Protein AF-A0A1M2VW25-F1 (afdb_monomer)

Organism: Trametes pubescens (NCBI:txid154538)

Structure (mmCIF, N/CA/C/O backbone):
data_AF-A0A1M2VW25-F1
#
_entry.id   AF-A0A1M2VW25-F1
#
loop_
_atom_site.group_PDB
_atom_site.id
_atom_site.type_symbol
_atom_site.label_atom_id
_atom_site.label_alt_id
_atom_site.label_comp_id
_atom_site.label_asym_id
_atom_site.label_entity_id
_atom_site.label_seq_id
_atom_site.pdbx_PDB_ins_code
_atom_site.Cartn_x
_atom_site.Cartn_y
_atom_site.Cartn_z
_atom_site.occupancy
_atom_site.B_iso_or_equiv
_atom_site.auth_seq_id
_atom_site.auth_comp_id
_atom_site.auth_asym_id
_atom_site.auth_atom_id
_atom_site.pdbx_PDB_model_num
ATOM 1 N N . MET A 1 1 ? 20.812 -2.517 -7.450 1.00 73.69 1 MET A N 1
ATOM 2 C CA . MET A 1 1 ? 20.684 -1.332 -8.320 1.00 73.69 1 MET A CA 1
ATOM 3 C C . MET A 1 1 ? 21.479 -1.464 -9.617 1.00 73.69 1 MET A C 1
ATOM 5 O O . MET A 1 1 ? 20.852 -1.465 -10.664 1.00 73.69 1 MET A O 1
ATOM 9 N N . SER A 1 2 ? 22.810 -1.656 -9.626 1.00 77.25 2 SER A N 1
ATOM 10 C CA . SER A 1 2 ? 23.560 -1.776 -10.904 1.00 77.25 2 SER A CA 1
ATOM 11 C C . SER A 1 2 ? 23.123 -2.961 -11.784 1.00 77.25 2 SER A C 1
ATOM 13 O O . SER A 1 2 ? 23.020 -2.836 -13.003 1.00 77.25 2 SER A O 1
ATOM 15 N N . THR A 1 3 ? 22.808 -4.108 -11.175 1.00 92.00 3 THR A N 1
ATOM 16 C CA . THR A 1 3 ? 22.233 -5.267 -11.880 1.00 92.00 3 THR A CA 1
ATOM 17 C C . THR A 1 3 ? 20.840 -4.972 -12.440 1.00 92.00 3 THR A C 1
ATOM 19 O O . THR A 1 3 ? 20.508 -5.438 -13.529 1.00 92.00 3 THR A O 1
ATOM 22 N N . ASP A 1 4 ? 20.037 -4.201 -11.709 1.00 93.94 4 ASP A N 1
ATOM 23 C CA . ASP A 1 4 ? 18.661 -3.857 -12.058 1.00 93.94 4 ASP A CA 1
ATOM 24 C C . ASP A 1 4 ? 18.611 -3.017 -13.331 1.00 93.94 4 ASP A C 1
ATOM 26 O O . ASP A 1 4 ? 17.896 -3.388 -14.251 1.00 93.94 4 ASP A O 1
ATOM 30 N N . ALA A 1 5 ? 19.463 -1.994 -13.458 1.00 93.06 5 ALA A N 1
ATOM 31 C CA . ALA A 1 5 ? 19.560 -1.193 -14.682 1.00 93.06 5 ALA A CA 1
ATOM 32 C C . ALA A 1 5 ? 19.892 -2.046 -15.925 1.00 93.06 5 ALA A C 1
ATOM 34 O O . ALA A 1 5 ? 19.358 -1.833 -17.013 1.00 93.06 5 ALA A O 1
ATOM 35 N N . ARG A 1 6 ? 20.741 -3.073 -15.778 1.00 94.00 6 ARG A N 1
ATOM 36 C CA . ARG A 1 6 ? 21.031 -4.012 -16.875 1.00 94.00 6 ARG A CA 1
ATOM 37 C C . ARG A 1 6 ? 19.824 -4.890 -17.211 1.00 94.00 6 ARG A C 1
ATOM 39 O O . ARG A 1 6 ? 19.572 -5.156 -18.383 1.00 94.00 6 ARG A O 1
ATOM 46 N N . HIS A 1 7 ? 19.101 -5.372 -16.201 1.00 95.94 7 HIS A N 1
ATOM 47 C CA . HIS A 1 7 ? 17.881 -6.154 -16.415 1.00 95.94 7 HIS A CA 1
ATOM 48 C C . HIS A 1 7 ? 16.786 -5.302 -17.073 1.00 95.94 7 HIS A C 1
ATOM 50 O O . HIS A 1 7 ? 16.179 -5.764 -18.032 1.00 95.94 7 HIS A O 1
ATOM 56 N N . TRP A 1 8 ? 16.602 -4.062 -16.622 1.00 95.00 8 TRP A N 1
ATOM 57 C CA . TRP A 1 8 ? 15.642 -3.097 -17.159 1.00 95.00 8 TRP A CA 1
ATOM 58 C C . TRP A 1 8 ? 15.792 -2.891 -18.669 1.00 95.00 8 TRP A C 1
ATOM 60 O O . TRP A 1 8 ? 14.829 -3.033 -19.422 1.00 95.00 8 TRP A O 1
ATOM 70 N N . ASN A 1 9 ? 17.026 -2.643 -19.114 1.00 92.31 9 ASN A N 1
ATOM 71 C CA . ASN A 1 9 ? 17.323 -2.356 -20.516 1.00 92.31 9 ASN A CA 1
ATOM 72 C C . ASN A 1 9 ? 17.394 -3.610 -21.400 1.00 92.31 9 ASN A C 1
ATOM 74 O O . ASN A 1 9 ? 17.094 -3.543 -22.585 1.00 92.31 9 ASN A O 1
ATOM 78 N N . GLY A 1 10 ? 17.843 -4.745 -20.851 1.00 93.06 10 GLY A N 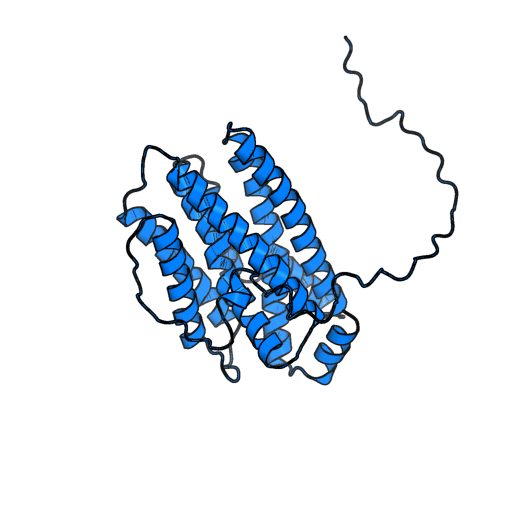1
ATOM 79 C CA . GLY A 1 10 ? 18.192 -5.922 -21.655 1.00 93.06 10 GLY A CA 1
ATOM 80 C C . GLY A 1 10 ? 17.292 -7.144 -21.485 1.00 93.06 10 GLY A C 1
ATOM 81 O O . GLY A 1 10 ? 17.466 -8.114 -22.218 1.00 93.06 10 GLY A O 1
ATOM 82 N N . ARG A 1 11 ? 16.393 -7.162 -20.492 1.00 94.94 11 ARG A N 1
ATOM 83 C CA . ARG A 1 11 ? 15.577 -8.348 -20.164 1.00 94.94 11 ARG A CA 1
ATOM 84 C C . ARG A 1 11 ? 14.081 -8.082 -20.045 1.00 94.94 11 ARG A C 1
ATOM 86 O O . ARG A 1 11 ? 13.336 -9.056 -20.082 1.00 94.94 11 ARG A O 1
ATOM 93 N N . LEU A 1 12 ? 13.666 -6.828 -19.876 1.00 93.12 12 LEU A N 1
ATOM 94 C CA . LEU A 1 12 ? 12.255 -6.449 -19.893 1.00 93.12 12 LEU A CA 1
ATOM 95 C C . LEU A 1 12 ? 11.842 -6.043 -21.314 1.00 93.12 12 LEU A C 1
ATOM 97 O O . LEU A 1 12 ? 12.662 -5.517 -22.073 1.00 93.12 12 LEU A O 1
ATOM 101 N N . ASN A 1 13 ? 10.585 -6.278 -21.676 1.00 91.00 13 ASN A N 1
ATOM 102 C CA . ASN A 1 13 ? 9.973 -5.677 -22.866 1.00 91.00 13 ASN A CA 1
ATOM 103 C C . ASN A 1 13 ? 9.365 -4.291 -22.542 1.00 91.00 13 ASN A C 1
ATOM 105 O O . ASN A 1 13 ? 9.417 -3.844 -21.395 1.00 91.00 13 ASN A O 1
ATOM 109 N N . ASP A 1 14 ? 8.846 -3.589 -23.555 1.00 88.88 14 ASP A N 1
ATOM 110 C CA . ASP A 1 14 ? 8.279 -2.242 -23.381 1.00 88.88 14 ASP A CA 1
ATOM 111 C C . ASP A 1 14 ? 7.044 -2.235 -22.470 1.00 88.88 14 ASP A C 1
ATOM 113 O O . ASP A 1 14 ? 6.957 -1.387 -21.583 1.00 88.88 14 ASP A O 1
ATOM 117 N N . ASP A 1 15 ? 6.149 -3.216 -22.614 1.00 87.56 15 ASP A N 1
ATOM 118 C CA . ASP A 1 15 ? 4.943 -3.339 -21.785 1.00 87.56 15 ASP A CA 1
ATOM 119 C C . ASP A 1 15 ? 5.300 -3.567 -20.306 1.00 87.56 15 ASP A C 1
ATOM 121 O O . ASP A 1 15 ? 4.740 -2.938 -19.411 1.00 87.56 15 ASP A O 1
ATOM 125 N N . GLU A 1 16 ? 6.287 -4.426 -20.034 1.00 91.19 16 GLU A N 1
ATOM 126 C CA . GLU A 1 16 ? 6.799 -4.693 -18.690 1.00 91.19 16 GLU A CA 1
ATOM 127 C C . GLU A 1 16 ? 7.460 -3.454 -18.085 1.00 91.19 16 GLU A C 1
ATOM 129 O O . GLU A 1 16 ? 7.266 -3.177 -16.903 1.00 91.19 16 GLU A O 1
ATOM 134 N N . ARG A 1 17 ? 8.231 -2.692 -18.873 1.00 91.38 17 ARG A N 1
ATOM 135 C CA . ARG A 1 17 ? 8.809 -1.427 -18.401 1.00 91.38 17 ARG A CA 1
ATOM 136 C C . ARG A 1 17 ? 7.721 -0.416 -18.071 1.00 91.38 17 ARG A C 1
ATOM 138 O O . ARG A 1 17 ? 7.743 0.126 -16.974 1.00 91.38 17 ARG A O 1
ATOM 145 N N . ALA A 1 18 ? 6.757 -0.205 -18.965 1.00 87.12 18 ALA A N 1
ATOM 146 C CA . ALA A 1 18 ? 5.664 0.740 -18.751 1.00 87.12 18 ALA A CA 1
ATOM 147 C C . ALA A 1 18 ? 4.841 0.390 -17.498 1.00 87.12 18 ALA A C 1
ATOM 149 O O . ALA A 1 18 ? 4.556 1.255 -16.662 1.00 87.12 18 ALA A O 1
ATOM 150 N N . PHE A 1 19 ? 4.525 -0.894 -17.324 1.00 88.62 19 PHE A N 1
ATOM 151 C CA . PHE A 1 19 ? 3.824 -1.402 -16.149 1.00 88.62 19 PHE A CA 1
ATOM 152 C C . PHE A 1 19 ? 4.604 -1.151 -14.848 1.00 88.62 19 PHE A C 1
ATOM 154 O O . PHE A 1 19 ? 4.063 -0.584 -13.897 1.00 88.62 19 PHE A O 1
ATOM 161 N N . ILE A 1 20 ? 5.894 -1.504 -14.804 1.00 91.50 20 ILE A N 1
ATOM 162 C CA . ILE A 1 20 ? 6.713 -1.310 -13.597 1.00 91.50 20 ILE A CA 1
ATOM 163 C C . ILE A 1 20 ? 6.983 0.177 -13.328 1.00 91.50 20 ILE A C 1
ATOM 165 O O . ILE A 1 20 ? 6.962 0.586 -12.169 1.00 91.50 20 ILE A O 1
ATOM 169 N N . SER A 1 21 ? 7.157 1.005 -14.363 1.00 89.25 21 SER A N 1
ATOM 170 C CA . SER A 1 21 ? 7.242 2.465 -14.222 1.00 89.25 21 SER A CA 1
ATOM 171 C C . SER A 1 21 ? 5.986 3.033 -13.559 1.00 89.25 21 SER A C 1
ATOM 173 O O . SER A 1 21 ? 6.094 3.840 -12.638 1.00 89.25 21 SER A O 1
ATOM 175 N N . THR A 1 22 ? 4.799 2.565 -13.961 1.00 86.38 22 THR A N 1
ATOM 176 C CA . THR A 1 22 ? 3.516 2.991 -13.375 1.00 86.38 22 THR A CA 1
ATOM 177 C C . THR A 1 22 ? 3.403 2.597 -11.902 1.00 86.38 22 THR A C 1
ATOM 179 O O . THR A 1 22 ? 2.974 3.403 -11.077 1.00 86.38 22 THR A O 1
ATOM 182 N N . ILE A 1 23 ? 3.841 1.385 -11.548 1.00 89.69 23 ILE A N 1
ATOM 183 C CA . ILE A 1 23 ? 3.877 0.924 -10.153 1.00 89.69 23 ILE A CA 1
ATOM 184 C C . ILE A 1 23 ? 4.820 1.786 -9.304 1.00 89.69 23 ILE A C 1
ATOM 186 O O . ILE A 1 23 ? 4.441 2.238 -8.225 1.00 89.69 23 ILE A O 1
ATOM 190 N N . LEU A 1 24 ? 6.038 2.046 -9.785 1.00 88.38 24 LEU A N 1
ATOM 191 C CA . LEU A 1 24 ? 7.020 2.848 -9.051 1.00 88.38 24 LEU A CA 1
ATOM 192 C C . LEU A 1 24 ? 6.574 4.305 -8.886 1.00 88.38 24 LEU A C 1
ATOM 194 O O . LEU A 1 24 ? 6.796 4.899 -7.834 1.00 88.38 24 LEU A O 1
ATOM 198 N N . ALA A 1 25 ? 5.919 4.863 -9.904 1.00 82.50 25 ALA A N 1
ATOM 199 C CA . ALA A 1 25 ? 5.321 6.191 -9.844 1.00 82.50 25 ALA A CA 1
ATOM 200 C C . ALA A 1 25 ? 4.220 6.275 -8.782 1.00 82.50 25 ALA A C 1
ATOM 202 O O . ALA A 1 25 ? 4.155 7.242 -8.025 1.00 82.50 25 ALA A O 1
ATOM 203 N N . PHE A 1 26 ? 3.377 5.243 -8.697 1.00 83.38 26 PHE A N 1
ATOM 204 C CA . PHE A 1 26 ? 2.337 5.165 -7.681 1.00 83.38 26 PHE A CA 1
ATOM 205 C C . PHE A 1 26 ? 2.912 5.136 -6.263 1.00 83.38 26 PHE A C 1
ATOM 207 O O . PHE A 1 26 ? 2.445 5.902 -5.422 1.00 83.38 26 PHE A O 1
ATOM 214 N N . PHE A 1 27 ? 3.943 4.327 -6.009 1.00 84.50 27 PHE A N 1
ATOM 215 C CA . PHE A 1 27 ? 4.614 4.299 -4.708 1.00 84.50 27 PHE A CA 1
ATOM 216 C C . PHE A 1 27 ? 5.216 5.657 -4.339 1.00 84.50 27 PHE A C 1
ATOM 218 O O . PHE A 1 27 ? 4.863 6.234 -3.314 1.00 84.50 27 PHE A O 1
ATOM 225 N N . ALA A 1 28 ? 6.029 6.230 -5.232 1.00 77.44 28 ALA A N 1
ATOM 226 C CA . ALA A 1 28 ? 6.695 7.506 -4.980 1.00 77.44 28 ALA A CA 1
ATOM 227 C C . ALA A 1 28 ? 5.718 8.657 -4.690 1.00 77.44 28 ALA A C 1
ATOM 229 O O . ALA A 1 28 ? 6.050 9.581 -3.951 1.00 77.44 28 ALA A O 1
ATOM 230 N N . ALA A 1 29 ? 4.518 8.614 -5.272 1.00 74.00 29 ALA A N 1
ATOM 231 C CA . ALA A 1 29 ? 3.513 9.645 -5.071 1.00 74.00 29 ALA A CA 1
ATOM 232 C C . ALA A 1 29 ? 2.619 9.408 -3.836 1.00 74.00 29 ALA A C 1
ATOM 234 O O . ALA A 1 29 ? 1.985 10.352 -3.363 1.00 74.00 29 ALA A O 1
ATOM 235 N N . SER A 1 30 ? 2.554 8.178 -3.315 1.00 71.44 30 SER A N 1
ATOM 236 C CA . SER A 1 30 ? 1.639 7.811 -2.225 1.00 71.44 30 SER A CA 1
ATOM 237 C C . SER A 1 30 ? 2.268 7.928 -0.837 1.00 71.44 30 SER A C 1
ATOM 239 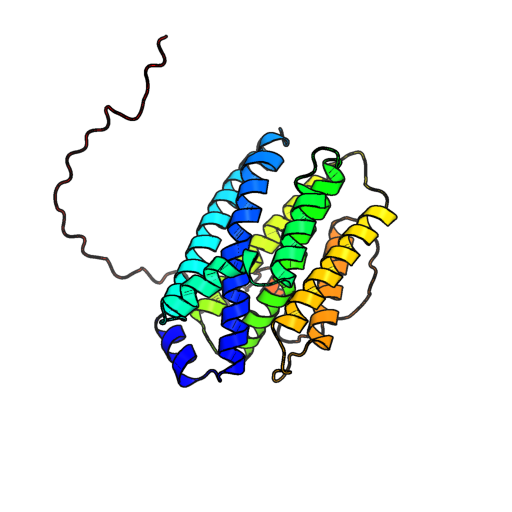O O . SER A 1 30 ? 1.571 8.341 0.089 1.00 71.44 30 SER A O 1
ATOM 241 N N . ASP A 1 31 ? 3.571 7.666 -0.692 1.00 67.88 31 ASP A N 1
ATOM 242 C CA . ASP A 1 31 ? 4.256 7.711 0.614 1.00 67.88 31 ASP A CA 1
ATOM 243 C C . ASP A 1 31 ? 4.159 9.097 1.274 1.00 67.88 31 ASP A C 1
ATOM 245 O O . ASP A 1 31 ? 4.007 9.213 2.489 1.00 67.88 31 ASP A O 1
ATOM 249 N N . GLY A 1 32 ? 4.154 10.174 0.477 1.00 65.81 32 GLY A N 1
ATOM 250 C CA . GLY A 1 32 ? 3.951 11.537 0.983 1.00 65.81 32 GLY A CA 1
ATOM 251 C C . GLY A 1 32 ? 2.576 11.750 1.634 1.00 65.81 32 GLY A C 1
ATOM 252 O O . GLY A 1 32 ? 2.481 12.425 2.658 1.00 65.81 32 GLY A O 1
ATOM 253 N N . ILE A 1 33 ? 1.525 11.132 1.083 1.00 66.81 33 ILE A N 1
ATOM 254 C CA . ILE A 1 33 ? 0.148 11.220 1.603 1.00 66.81 33 ILE A CA 1
ATOM 255 C C . ILE A 1 33 ? 0.019 10.427 2.912 1.00 66.81 33 ILE A C 1
ATOM 257 O O . ILE A 1 33 ? -0.656 10.864 3.850 1.00 66.81 33 ILE A O 1
ATOM 261 N N . VAL A 1 34 ? 0.671 9.264 2.989 1.00 66.38 34 VAL A N 1
ATOM 262 C CA . VAL A 1 34 ? 0.685 8.410 4.187 1.00 66.38 34 VAL A CA 1
ATOM 263 C C . VAL A 1 34 ? 1.410 9.117 5.336 1.00 66.38 34 VAL A C 1
ATOM 265 O O . VAL A 1 34 ? 0.864 9.228 6.438 1.00 66.38 34 VAL A O 1
ATOM 268 N N . ASN A 1 35 ? 2.589 9.688 5.067 1.00 69.50 35 ASN A N 1
ATOM 269 C CA . ASN A 1 35 ? 3.398 10.370 6.079 1.00 69.50 35 ASN A CA 1
ATOM 270 C C . ASN A 1 35 ? 2.673 11.569 6.710 1.00 69.50 35 ASN A C 1
ATOM 272 O O . ASN A 1 35 ? 2.696 11.739 7.931 1.00 69.50 35 ASN A O 1
ATOM 276 N N . GLU A 1 36 ? 1.985 12.389 5.910 1.00 68.75 36 GLU A N 1
ATOM 277 C CA . GLU A 1 36 ? 1.254 13.549 6.434 1.00 68.75 36 GLU A CA 1
ATOM 278 C C . GLU A 1 36 ? 0.115 13.129 7.380 1.00 68.75 36 GLU A C 1
ATOM 280 O O . GLU A 1 36 ? -0.044 13.696 8.468 1.00 68.75 36 GLU A O 1
ATOM 285 N N . ASN A 1 37 ? -0.608 12.062 7.028 1.00 68.19 37 ASN A N 1
ATOM 286 C CA . ASN A 1 37 ? -1.672 11.502 7.859 1.00 68.19 37 ASN A CA 1
ATOM 287 C C . ASN A 1 37 ? -1.143 10.875 9.165 1.00 68.19 37 ASN A C 1
ATOM 289 O O . ASN A 1 37 ? -1.729 11.081 10.235 1.00 68.19 37 ASN A O 1
ATOM 293 N N . LEU A 1 38 ? -0.020 10.155 9.110 1.00 69.62 38 LEU A N 1
ATOM 294 C CA . LEU A 1 38 ? 0.634 9.559 10.280 1.00 69.62 38 LEU A CA 1
ATOM 295 C C . LEU A 1 38 ? 1.131 10.611 11.279 1.00 69.62 38 LEU A C 1
ATOM 297 O O . LEU A 1 38 ? 0.809 10.547 12.472 1.00 69.62 38 LEU A O 1
ATOM 301 N N . VAL A 1 39 ? 1.902 11.584 10.784 1.00 64.31 39 VAL A N 1
ATOM 302 C CA . VAL A 1 39 ? 2.567 12.605 11.603 1.00 64.31 39 VAL A CA 1
ATOM 303 C C . VAL A 1 39 ? 1.547 13.537 12.246 1.00 64.31 39 VAL A C 1
ATOM 305 O O . VAL A 1 39 ? 1.606 13.779 13.452 1.00 64.31 39 VAL A O 1
ATOM 308 N N . GLN A 1 40 ? 0.607 14.072 11.463 1.00 66.12 40 GLN A N 1
ATOM 309 C CA . GLN A 1 40 ? -0.263 15.139 11.955 1.00 66.12 40 GLN A CA 1
ATOM 310 C C . GLN A 1 40 ? -1.455 14.621 12.768 1.00 66.12 40 GLN A C 1
ATOM 312 O O . GLN A 1 40 ? -1.967 15.357 13.616 1.00 66.12 40 GLN A O 1
ATOM 317 N N . ARG A 1 41 ? -1.908 13.377 12.550 1.00 76.00 41 ARG A N 1
ATOM 318 C CA . ARG A 1 41 ? -3.194 12.902 13.094 1.00 76.00 41 ARG A CA 1
ATOM 319 C C . ARG A 1 41 ? -3.063 11.717 14.031 1.00 76.00 41 ARG A C 1
ATOM 321 O O . ARG A 1 41 ? -3.318 11.853 15.223 1.00 76.00 41 ARG A O 1
ATOM 328 N N . PHE A 1 42 ? -2.655 10.551 13.538 1.00 85.25 42 PHE A N 1
ATOM 329 C CA . PHE A 1 42 ? -2.656 9.351 14.383 1.00 85.25 42 PHE A CA 1
ATOM 330 C C . PHE A 1 42 ? -1.693 9.480 15.569 1.00 85.25 42 PHE A C 1
ATOM 332 O O . PHE A 1 42 ? -2.065 9.155 16.698 1.00 85.25 42 PHE A O 1
ATOM 339 N N . CYS A 1 43 ? -0.502 10.042 15.343 1.00 84.12 43 CYS A N 1
ATOM 340 C CA . CYS A 1 43 ? 0.471 10.288 16.406 1.00 84.12 43 CYS A CA 1
ATOM 341 C C . CYS A 1 43 ? 0.016 11.365 17.413 1.00 84.12 43 CYS A C 1
ATOM 343 O O . CYS A 1 43 ? 0.370 11.296 18.592 1.00 84.12 43 CYS A O 1
ATOM 345 N N . SER A 1 44 ? -0.779 12.351 16.977 1.00 82.88 44 SER A N 1
ATOM 346 C CA . SER A 1 44 ? -1.259 13.437 17.843 1.00 82.88 44 SER A CA 1
ATOM 347 C C . SER A 1 44 ? -2.486 13.042 18.670 1.00 82.88 44 SER A C 1
ATOM 349 O O . SER A 1 44 ? -2.609 13.466 19.820 1.00 82.88 44 SER A O 1
ATOM 351 N N . GLU A 1 45 ? -3.366 12.200 18.125 1.00 87.94 45 GLU A N 1
ATOM 352 C CA . GLU A 1 45 ? -4.586 11.736 18.789 1.00 87.94 45 GLU A CA 1
ATOM 353 C C . GLU A 1 45 ? -4.332 10.598 19.781 1.00 87.94 45 GLU A C 1
ATOM 355 O O . GLU A 1 45 ? -4.919 10.577 20.869 1.00 87.94 45 GLU A O 1
ATOM 360 N N . VAL A 1 46 ? -3.436 9.662 19.453 1.00 90.50 46 VAL A N 1
ATOM 361 C CA . VAL A 1 46 ? -3.128 8.532 20.334 1.00 90.50 46 VAL A CA 1
ATOM 362 C C . VAL A 1 46 ? -2.224 8.987 21.479 1.00 90.50 46 VAL A C 1
ATOM 364 O O . VAL A 1 46 ? -1.073 9.359 21.282 1.00 90.50 46 VAL A O 1
ATOM 367 N N . GLN A 1 47 ? -2.738 8.922 22.709 1.00 91.06 47 GLN A N 1
ATOM 368 C CA . GLN A 1 47 ? -2.011 9.377 23.904 1.00 91.06 47 GLN A CA 1
ATOM 369 C C . GLN A 1 47 ? -1.149 8.292 24.562 1.00 91.06 47 GLN A C 1
ATOM 371 O O . GLN A 1 47 ? -0.349 8.598 25.442 1.00 91.06 47 GLN A O 1
ATOM 376 N N . ILE A 1 48 ? -1.305 7.030 24.151 1.00 93.81 48 ILE A N 1
ATOM 377 C CA . ILE A 1 48 ? -0.577 5.895 24.729 1.00 93.81 48 ILE A CA 1
ATOM 378 C C . ILE A 1 48 ? 0.895 5.968 24.283 1.00 93.81 48 ILE A C 1
ATOM 380 O O . ILE A 1 48 ? 1.148 5.944 23.073 1.00 93.81 48 ILE A O 1
ATOM 384 N N . PRO A 1 49 ? 1.868 6.050 25.213 1.00 94.69 49 PRO A N 1
ATOM 385 C CA . PRO A 1 49 ? 3.282 6.220 24.875 1.00 94.69 49 PRO A CA 1
ATOM 386 C C . PRO A 1 49 ? 3.830 5.137 23.946 1.00 94.69 49 PRO A C 1
ATOM 388 O O . PRO A 1 49 ? 4.523 5.446 22.982 1.00 94.69 49 PRO A O 1
ATOM 391 N N . GLU A 1 50 ? 3.478 3.877 24.188 1.00 95.50 50 GLU A N 1
ATOM 392 C CA . GLU A 1 50 ? 3.923 2.726 23.402 1.00 95.50 50 GLU A CA 1
ATOM 393 C C . GLU A 1 50 ? 3.491 2.854 21.940 1.00 95.50 50 GLU A C 1
ATOM 395 O O . GLU A 1 50 ? 4.277 2.607 21.025 1.00 95.50 50 GLU A O 1
ATOM 400 N N . ALA A 1 51 ? 2.259 3.312 21.716 1.00 94.00 51 ALA A N 1
ATOM 401 C CA . ALA A 1 51 ? 1.738 3.517 20.376 1.00 94.00 51 ALA A CA 1
ATOM 402 C C . ALA A 1 51 ? 2.393 4.708 19.669 1.00 94.00 51 ALA A C 1
ATOM 404 O O . ALA A 1 51 ? 2.666 4.649 18.473 1.00 94.00 51 ALA A O 1
ATOM 405 N N . ARG A 1 52 ? 2.718 5.771 20.410 1.00 93.06 52 ARG A N 1
ATOM 406 C CA . ARG A 1 52 ? 3.474 6.909 19.869 1.00 93.06 52 ARG A CA 1
ATOM 407 C C . ARG A 1 52 ? 4.902 6.519 19.490 1.00 93.06 52 ARG A C 1
ATOM 409 O O . ARG A 1 52 ? 5.395 6.981 18.467 1.00 93.06 52 ARG A O 1
ATOM 416 N N . CYS A 1 53 ? 5.549 5.651 20.270 1.00 94.69 53 CYS A N 1
ATOM 417 C CA . CYS A 1 53 ? 6.852 5.084 19.916 1.00 94.69 53 CYS A CA 1
ATOM 418 C C . CYS A 1 53 ? 6.776 4.272 18.618 1.00 94.69 53 CYS A C 1
ATOM 420 O O . CYS A 1 53 ? 7.650 4.425 17.765 1.00 94.69 53 CYS A O 1
ATOM 422 N N . PHE A 1 54 ? 5.725 3.460 18.447 1.00 95.56 54 PHE A N 1
ATOM 423 C CA . PHE A 1 54 ? 5.498 2.735 17.196 1.00 95.56 54 PHE A CA 1
ATOM 424 C C . PHE A 1 54 ? 5.352 3.699 16.015 1.00 95.56 54 PHE A C 1
ATOM 426 O O . PHE A 1 54 ? 6.092 3.578 15.044 1.00 95.56 54 PHE A O 1
ATOM 433 N N . TYR A 1 55 ? 4.474 4.702 16.118 1.00 94.00 55 TYR A N 1
ATOM 434 C CA . TYR A 1 55 ? 4.293 5.678 15.041 1.00 94.00 55 TYR A CA 1
ATOM 435 C C . TYR A 1 55 ? 5.569 6.460 14.727 1.00 94.00 55 TYR A C 1
ATOM 437 O O . TYR A 1 55 ? 5.844 6.719 13.563 1.00 94.00 55 TYR A O 1
ATOM 445 N N . GLY A 1 56 ? 6.386 6.794 15.731 1.00 92.88 56 GLY A N 1
ATOM 446 C CA . GLY A 1 56 ? 7.690 7.420 15.502 1.00 92.88 56 GLY A CA 1
ATOM 447 C C . GLY A 1 56 ? 8.629 6.553 14.656 1.00 92.88 56 GLY A C 1
ATOM 448 O O . GLY A 1 56 ? 9.307 7.071 13.770 1.00 92.88 56 GLY A O 1
ATOM 449 N N . PHE A 1 57 ? 8.641 5.237 14.892 1.00 94.75 57 PHE A N 1
ATOM 450 C CA . PHE A 1 57 ? 9.406 4.294 14.074 1.00 94.75 57 PHE A CA 1
ATOM 451 C C . PHE A 1 57 ? 8.817 4.147 12.668 1.00 94.75 57 PHE A C 1
ATOM 453 O O . PHE A 1 57 ? 9.566 4.201 11.695 1.00 94.75 57 PHE A O 1
ATOM 460 N N . GLN A 1 58 ? 7.492 4.030 12.560 1.00 94.06 58 GLN A N 1
ATOM 461 C CA . GLN A 1 58 ? 6.798 3.958 11.276 1.00 94.06 58 GLN A CA 1
ATOM 462 C C . GLN A 1 58 ? 7.114 5.186 10.409 1.00 94.06 58 GLN A C 1
ATOM 464 O O . GLN A 1 58 ? 7.612 5.027 9.305 1.00 94.06 58 GLN A O 1
ATOM 469 N N . ILE A 1 59 ? 6.964 6.407 10.936 1.00 91.50 59 ILE A N 1
ATOM 470 C CA . ILE A 1 59 ? 7.283 7.660 10.221 1.00 91.50 59 ILE A CA 1
ATOM 471 C C . ILE A 1 59 ? 8.724 7.657 9.695 1.00 91.50 59 ILE A C 1
ATOM 473 O O . ILE A 1 59 ? 8.994 8.077 8.570 1.00 91.50 59 ILE A O 1
ATOM 477 N N . MET A 1 60 ? 9.681 7.200 10.506 1.00 94.38 60 MET A N 1
ATOM 478 C CA . MET A 1 60 ? 11.070 7.092 10.064 1.00 94.38 60 MET A CA 1
ATOM 479 C C . MET A 1 60 ? 11.202 6.105 8.895 1.00 94.38 60 MET A C 1
ATOM 481 O O . MET A 1 60 ? 11.876 6.427 7.917 1.00 94.38 60 MET A O 1
ATOM 485 N N . MET A 1 61 ? 10.560 4.937 8.975 1.00 93.81 61 MET A N 1
ATOM 486 C CA . MET A 1 61 ? 10.598 3.932 7.911 1.00 93.81 61 MET A CA 1
ATOM 487 C C . MET A 1 61 ? 9.905 4.406 6.633 1.00 93.81 61 MET A C 1
ATOM 489 O O . MET A 1 61 ? 10.486 4.235 5.567 1.00 93.81 61 MET A O 1
ATOM 493 N N . GLU A 1 62 ? 8.779 5.119 6.719 1.00 91.38 62 GLU A N 1
ATOM 494 C CA . GLU A 1 62 ? 8.120 5.701 5.539 1.00 91.38 62 GLU A CA 1
ATOM 495 C C . GLU A 1 62 ? 9.029 6.678 4.783 1.00 91.38 62 GLU A C 1
ATOM 497 O O . GLU A 1 62 ? 9.021 6.745 3.555 1.00 91.38 62 GLU A O 1
ATOM 502 N N . ASN A 1 63 ? 9.886 7.421 5.492 1.00 90.38 63 ASN A N 1
ATOM 503 C CA . ASN A 1 63 ? 10.887 8.263 4.830 1.00 90.38 63 ASN A CA 1
ATOM 504 C C . ASN A 1 63 ? 11.950 7.428 4.091 1.00 90.38 63 ASN A C 1
ATOM 506 O O . ASN A 1 63 ? 12.394 7.810 3.006 1.00 90.38 63 ASN A O 1
ATOM 510 N N . VAL A 1 64 ? 12.339 6.276 4.646 1.00 93.19 64 VAL A N 1
ATOM 511 C CA . VAL A 1 64 ? 13.254 5.327 3.989 1.00 93.19 64 VAL A CA 1
ATOM 512 C C . VAL A 1 64 ? 12.583 4.657 2.783 1.00 93.19 64 VAL A C 1
ATOM 514 O O . VAL A 1 64 ? 13.246 4.432 1.766 1.00 93.19 64 VAL A O 1
ATOM 517 N N . HIS A 1 65 ? 11.281 4.367 2.857 1.00 92.06 65 HIS A N 1
ATOM 518 C CA . HIS A 1 65 ? 10.488 3.851 1.737 1.00 92.06 65 HIS A CA 1
ATOM 5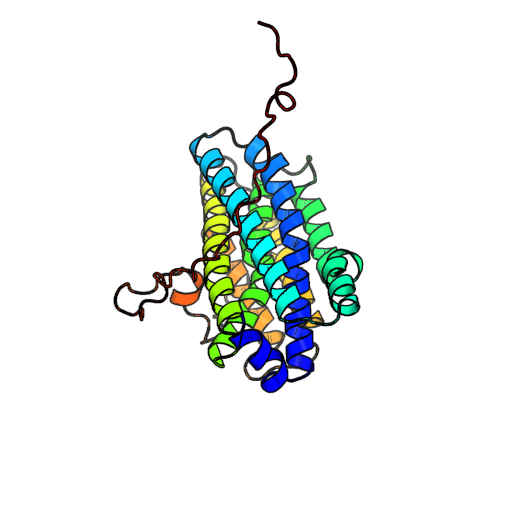19 C C . HIS A 1 65 ? 10.486 4.859 0.583 1.00 92.06 65 HIS A C 1
ATOM 521 O O . HIS A 1 65 ? 10.927 4.525 -0.524 1.00 92.06 65 HIS A O 1
ATOM 527 N N . ALA A 1 66 ? 10.155 6.119 0.877 1.00 88.38 66 ALA A N 1
ATOM 528 C CA . ALA A 1 66 ? 10.135 7.198 -0.104 1.00 88.38 66 ALA A CA 1
ATOM 529 C C . ALA A 1 66 ? 11.502 7.395 -0.787 1.00 88.38 66 ALA A C 1
ATOM 531 O O . ALA A 1 66 ? 11.584 7.482 -2.018 1.00 88.38 66 ALA A O 1
ATOM 532 N N . GLU A 1 67 ? 12.600 7.406 -0.018 1.00 90.69 67 GLU A N 1
ATOM 533 C CA . GLU A 1 67 ? 13.959 7.482 -0.575 1.00 90.69 67 GLU A CA 1
ATOM 534 C C . GLU A 1 67 ? 14.275 6.269 -1.462 1.00 90.69 67 GLU A C 1
ATOM 536 O O . GLU A 1 67 ? 14.843 6.413 -2.550 1.00 90.69 67 GLU A O 1
ATOM 541 N N . THR A 1 68 ? 13.873 5.071 -1.031 1.00 92.44 68 THR A N 1
ATOM 542 C CA . THR A 1 68 ? 14.085 3.836 -1.788 1.00 92.44 68 THR A CA 1
ATOM 543 C C . THR A 1 68 ? 13.385 3.904 -3.143 1.00 92.44 68 THR A C 1
ATOM 545 O O . THR A 1 68 ? 14.031 3.661 -4.165 1.00 92.44 68 THR A O 1
ATOM 548 N N . TYR A 1 69 ? 12.107 4.290 -3.197 1.00 89.69 69 TYR A N 1
ATOM 549 C CA . TYR A 1 69 ? 11.377 4.414 -4.463 1.00 89.69 69 TYR A CA 1
ATOM 550 C C . TYR A 1 69 ? 11.936 5.520 -5.362 1.00 89.69 69 TYR A C 1
ATOM 552 O O . TYR A 1 69 ? 12.112 5.297 -6.564 1.00 89.69 69 TYR A O 1
ATOM 560 N N . ALA A 1 70 ? 12.304 6.675 -4.801 1.00 86.44 70 ALA A N 1
ATOM 561 C CA . ALA A 1 70 ? 12.945 7.747 -5.561 1.00 86.44 70 ALA A CA 1
ATOM 562 C C . ALA A 1 70 ? 14.291 7.297 -6.166 1.00 86.44 70 ALA A C 1
ATOM 564 O O . ALA A 1 70 ? 14.586 7.571 -7.337 1.00 86.44 70 ALA A O 1
ATOM 565 N N . GLY A 1 71 ? 15.091 6.548 -5.401 1.00 89.75 71 GLY A N 1
ATOM 566 C CA . GLY A 1 71 ? 16.341 5.949 -5.866 1.00 89.75 71 GLY A CA 1
ATOM 567 C C . GLY A 1 71 ? 16.131 4.910 -6.973 1.00 89.75 71 GLY A C 1
ATOM 568 O O . GLY A 1 71 ? 16.889 4.882 -7.949 1.00 89.75 71 GLY A O 1
ATOM 569 N N . MET A 1 72 ? 15.078 4.092 -6.869 1.00 90.69 72 MET A N 1
ATOM 570 C CA . MET A 1 72 ? 14.687 3.110 -7.891 1.00 90.69 72 MET A CA 1
ATOM 571 C C . MET A 1 72 ? 14.285 3.793 -9.196 1.00 90.69 72 MET A C 1
ATOM 573 O O . MET A 1 72 ? 14.833 3.459 -10.247 1.00 90.69 72 MET A O 1
ATOM 577 N N . LEU A 1 73 ? 13.392 4.787 -9.130 1.00 88.31 73 LEU A N 1
ATOM 578 C CA . LEU A 1 73 ? 12.964 5.575 -10.289 1.00 88.31 73 LEU A CA 1
ATOM 579 C C . LEU A 1 73 ? 14.160 6.233 -10.979 1.00 88.31 73 LEU A C 1
ATOM 581 O O . LEU A 1 73 ? 14.321 6.104 -12.188 1.00 88.31 73 LEU A O 1
ATOM 585 N N . THR A 1 74 ? 15.050 6.859 -10.208 1.00 88.44 74 THR A N 1
ATOM 586 C CA . THR A 1 74 ? 16.263 7.500 -10.744 1.00 88.44 74 THR A CA 1
ATOM 587 C C . THR A 1 74 ? 17.204 6.498 -11.418 1.00 88.44 74 THR A C 1
ATOM 589 O O . THR A 1 74 ? 17.852 6.822 -12.412 1.00 88.44 74 THR A O 1
ATOM 592 N N . THR A 1 75 ? 17.287 5.272 -10.896 1.00 90.56 75 THR A N 1
ATOM 593 C CA . THR A 1 75 ? 18.166 4.223 -11.434 1.00 90.56 75 THR A CA 1
ATOM 594 C C . THR A 1 75 ? 17.609 3.588 -12.708 1.00 90.56 75 THR A C 1
ATOM 596 O O . THR A 1 75 ? 18.373 3.278 -13.625 1.00 90.56 75 THR A O 1
ATOM 599 N N . LEU A 1 76 ? 16.300 3.330 -12.743 1.00 91.19 76 LEU A N 1
ATOM 600 C CA . LEU A 1 76 ? 15.651 2.568 -13.810 1.00 91.19 76 LEU A CA 1
ATOM 601 C C . LEU A 1 76 ? 15.197 3.466 -14.963 1.00 91.19 76 LEU A C 1
ATOM 603 O O . LEU A 1 76 ? 15.334 3.088 -16.123 1.00 91.19 76 LEU A O 1
ATOM 607 N N . ILE A 1 77 ? 14.724 4.672 -14.657 1.00 89.31 77 ILE A N 1
ATOM 608 C CA . ILE A 1 77 ? 14.148 5.594 -15.633 1.00 89.31 77 ILE A CA 1
ATOM 609 C C . ILE A 1 77 ? 15.166 6.689 -15.905 1.00 89.31 77 ILE A C 1
ATOM 611 O O . ILE A 1 77 ? 15.365 7.592 -15.096 1.00 89.31 77 ILE A O 1
ATOM 615 N N . GLN A 1 78 ? 15.874 6.579 -17.028 1.00 86.31 78 GLN A N 1
ATOM 616 C CA . GLN A 1 78 ? 16.983 7.481 -17.343 1.00 86.31 78 GLN A CA 1
ATOM 617 C C . GLN A 1 78 ? 16.521 8.818 -17.928 1.00 86.31 78 GLN A C 1
ATOM 619 O O . GLN A 1 78 ? 17.194 9.826 -17.691 1.00 86.31 78 GLN A O 1
ATOM 624 N N . ASP A 1 79 ? 15.376 8.841 -18.611 1.00 87.75 79 ASP A N 1
ATOM 625 C CA . ASP A 1 79 ? 14.793 10.053 -19.184 1.00 87.75 79 ASP A CA 1
ATOM 626 C C . ASP A 1 79 ? 14.267 10.990 -18.070 1.00 87.75 79 ASP A C 1
ATOM 628 O O . ASP A 1 79 ? 13.375 10.606 -17.305 1.00 87.75 79 ASP A O 1
ATOM 632 N N . PRO A 1 80 ? 14.825 12.208 -17.922 1.00 85.69 80 PRO A N 1
ATOM 633 C CA . PRO A 1 80 ? 14.349 13.189 -16.952 1.00 85.69 80 PRO A CA 1
ATOM 634 C C . PRO A 1 80 ? 12.891 13.616 -17.147 1.00 85.69 80 PRO A C 1
ATOM 636 O O . PRO A 1 80 ? 12.216 13.858 -16.145 1.00 85.69 80 PRO A O 1
ATOM 639 N N . ASP A 1 81 ? 12.412 13.692 -18.389 1.00 86.44 81 ASP A N 1
ATOM 640 C CA . ASP A 1 81 ? 11.049 14.134 -18.691 1.00 86.44 81 ASP A CA 1
ATOM 641 C C . ASP A 1 81 ? 10.046 13.038 -18.313 1.00 86.44 81 ASP A C 1
ATOM 643 O O . ASP A 1 81 ? 9.045 13.309 -17.646 1.00 86.44 81 ASP A O 1
ATOM 647 N N . GLU A 1 82 ? 10.368 11.778 -18.629 1.00 84.94 82 GLU A N 1
ATOM 648 C CA . GLU A 1 82 ? 9.594 10.615 -18.179 1.00 84.94 82 GLU A CA 1
ATOM 649 C C . GLU A 1 82 ? 9.538 10.553 -16.647 1.00 84.94 82 GLU A C 1
ATOM 651 O O . GLU A 1 82 ? 8.458 10.420 -16.068 1.00 84.94 82 GLU A O 1
ATOM 656 N N . ARG A 1 83 ? 10.678 10.738 -15.962 1.00 86.75 83 ARG A N 1
ATOM 657 C CA . ARG A 1 83 ? 10.700 10.802 -14.491 1.00 86.75 83 ARG A CA 1
ATOM 658 C C . ARG A 1 83 ? 9.800 11.909 -13.954 1.00 86.75 83 ARG A C 1
ATOM 660 O O . ARG A 1 83 ? 9.059 11.667 -13.007 1.00 86.75 83 ARG A O 1
ATOM 667 N N . HIS A 1 84 ? 9.850 13.110 -14.530 1.00 82.81 84 HIS A N 1
ATOM 668 C CA . HIS A 1 84 ? 9.030 14.233 -14.074 1.00 82.81 84 HIS A CA 1
ATOM 669 C C . HIS A 1 84 ? 7.527 13.942 -14.212 1.00 82.81 84 HIS A C 1
ATOM 671 O O . HIS A 1 84 ? 6.745 14.246 -13.306 1.00 82.81 84 HIS A O 1
ATOM 677 N N . ILE A 1 85 ? 7.120 13.312 -15.318 1.00 81.50 85 ILE A N 1
ATOM 678 C CA . ILE A 1 85 ? 5.736 12.871 -15.532 1.00 81.50 85 ILE A CA 1
ATOM 679 C C . ILE A 1 85 ? 5.329 11.851 -14.462 1.00 81.50 85 ILE A C 1
ATOM 681 O O . ILE A 1 85 ? 4.271 11.995 -13.851 1.00 81.50 85 ILE A O 1
ATOM 685 N N . LEU A 1 86 ? 6.185 10.867 -14.186 1.00 79.50 86 LEU A N 1
ATOM 686 C CA . LEU A 1 86 ? 5.915 9.811 -13.209 1.00 79.50 86 LEU A CA 1
ATOM 687 C C . LEU A 1 86 ? 5.866 10.332 -11.765 1.00 79.50 86 LEU A C 1
ATOM 689 O O . LEU A 1 86 ? 4.990 9.929 -11.007 1.00 79.50 86 LEU A O 1
ATOM 693 N N . PHE A 1 87 ? 6.706 11.297 -11.387 1.00 75.06 87 PHE A N 1
ATOM 694 C CA . PHE A 1 87 ? 6.572 11.974 -10.087 1.00 75.06 87 PHE A CA 1
ATOM 695 C C . PHE A 1 87 ? 5.290 12.813 -9.981 1.00 75.06 87 PHE A C 1
ATOM 697 O O . PHE A 1 87 ? 4.797 13.058 -8.883 1.00 75.06 87 PHE A O 1
ATOM 704 N N . SER A 1 88 ? 4.707 13.207 -11.114 1.00 74.38 88 SER A N 1
ATOM 705 C CA . SER A 1 88 ? 3.436 13.935 -11.180 1.00 74.38 88 SER A CA 1
ATOM 706 C C . SER A 1 88 ? 2.214 13.003 -11.284 1.00 74.38 88 SER A C 1
ATOM 708 O O . SER A 1 88 ? 1.104 13.468 -11.567 1.00 74.38 88 SER A O 1
ATOM 710 N N . ALA A 1 89 ? 2.381 11.691 -11.064 1.00 70.44 89 ALA A N 1
ATOM 711 C CA . ALA A 1 89 ? 1.346 10.676 -11.283 1.00 70.44 89 ALA A CA 1
ATOM 712 C C . ALA A 1 89 ? 0.065 10.893 -10.459 1.00 70.44 89 ALA A C 1
ATOM 714 O O . ALA A 1 89 ? -1.029 10.617 -10.946 1.00 70.44 89 ALA A O 1
ATOM 715 N N . THR A 1 90 ? 0.148 11.466 -9.256 1.00 64.75 90 THR A N 1
ATOM 716 C CA . THR A 1 90 ? -1.034 11.798 -8.433 1.00 64.75 90 THR A CA 1
ATOM 717 C C . THR A 1 90 ? -1.993 12.780 -9.101 1.00 64.75 90 THR A C 1
ATOM 719 O O . THR A 1 90 ? -3.201 12.693 -8.885 1.00 64.75 90 THR A O 1
ATOM 722 N N . SER A 1 91 ? -1.486 13.691 -9.936 1.00 70.69 91 SER A N 1
ATOM 723 C CA . SER A 1 91 ? -2.316 14.650 -10.682 1.00 70.69 91 SER A CA 1
ATOM 724 C C . SER A 1 91 ? -2.684 14.175 -12.089 1.00 70.69 91 SER A C 1
ATOM 726 O O . SER A 1 91 ? -3.650 14.670 -12.668 1.00 70.69 91 SER A O 1
ATOM 728 N N . THR A 1 92 ? -1.950 13.203 -12.634 1.00 72.44 92 THR A N 1
ATOM 729 C CA . THR A 1 92 ? -2.075 12.774 -14.036 1.00 72.44 92 THR A CA 1
ATOM 730 C C . THR A 1 92 ? -2.729 11.402 -14.212 1.00 72.44 92 THR A C 1
ATOM 732 O O . THR A 1 92 ? -3.281 11.138 -15.279 1.00 72.44 92 THR A O 1
ATOM 735 N N . VAL A 1 93 ? -2.748 10.548 -13.180 1.00 80.19 93 VAL A N 1
ATOM 736 C CA . VAL A 1 93 ? -3.320 9.194 -13.230 1.00 80.19 93 VAL A CA 1
ATOM 737 C C . VAL A 1 93 ? -4.652 9.146 -12.461 1.00 80.19 93 VAL A C 1
ATOM 739 O O . VAL A 1 93 ? -4.662 9.206 -11.226 1.00 80.19 93 VAL A O 1
ATOM 742 N N . PRO A 1 94 ? -5.802 8.988 -13.149 1.00 88.38 94 PRO A N 1
ATOM 743 C CA . PRO A 1 94 ? -7.123 9.053 -12.517 1.00 88.38 94 PRO A CA 1
ATOM 744 C C . PRO A 1 94 ? -7.346 8.042 -11.386 1.00 88.38 94 PRO A C 1
ATOM 746 O O . PRO A 1 94 ? -8.042 8.342 -10.418 1.00 88.38 94 PRO A O 1
ATOM 749 N N . THR A 1 95 ? -6.774 6.841 -11.484 1.00 89.56 95 THR A N 1
ATOM 750 C CA . THR A 1 95 ? -6.922 5.793 -10.462 1.00 89.56 95 THR A CA 1
ATOM 751 C C . THR A 1 95 ? -6.170 6.138 -9.177 1.00 89.56 95 THR A C 1
ATOM 753 O O . THR A 1 95 ? -6.718 5.943 -8.093 1.00 89.56 95 THR A O 1
ATOM 756 N N . ILE A 1 96 ? -4.983 6.745 -9.284 1.00 84.88 96 ILE A N 1
ATOM 757 C CA . ILE A 1 96 ? -4.220 7.259 -8.136 1.00 84.88 96 ILE A CA 1
ATOM 758 C C . ILE A 1 96 ? -4.981 8.411 -7.480 1.00 84.88 96 ILE A C 1
ATOM 760 O O . ILE A 1 96 ? -5.179 8.408 -6.266 1.00 84.88 96 ILE A O 1
ATOM 764 N N . LYS A 1 97 ? -5.509 9.346 -8.282 1.00 86.81 97 LYS A N 1
ATOM 765 C CA . LYS A 1 97 ? -6.347 10.432 -7.765 1.00 86.81 97 LYS A CA 1
ATOM 766 C C . LYS A 1 97 ? -7.566 9.913 -6.994 1.00 86.81 97 LYS A C 1
ATOM 768 O O . LYS A 1 97 ? -7.857 10.411 -5.914 1.00 86.81 97 LYS A O 1
ATOM 773 N N . ARG A 1 98 ? -8.270 8.902 -7.512 1.00 91.38 98 ARG A N 1
ATOM 774 C CA . ARG A 1 98 ? -9.440 8.318 -6.829 1.00 91.38 98 ARG A CA 1
ATOM 775 C C . ARG A 1 98 ? -9.081 7.677 -5.484 1.00 91.38 98 ARG A C 1
ATOM 777 O O . ARG A 1 98 ? -9.883 7.773 -4.558 1.00 91.38 98 ARG A O 1
ATOM 784 N N . LYS A 1 99 ? -7.907 7.042 -5.371 1.00 90.44 99 LYS A N 1
ATOM 785 C CA . LYS A 1 99 ? -7.388 6.538 -4.088 1.00 90.44 99 LYS A CA 1
ATOM 786 C C . LYS A 1 99 ? -7.094 7.687 -3.122 1.00 90.44 99 LYS A C 1
ATOM 788 O O . LYS A 1 99 ? -7.553 7.636 -1.988 1.00 90.44 99 LYS A O 1
ATOM 793 N N . ALA A 1 100 ? -6.430 8.748 -3.585 1.00 86.50 100 ALA A N 1
ATOM 794 C CA . ALA A 1 100 ? -6.185 9.939 -2.772 1.00 86.50 100 ALA A CA 1
ATOM 795 C C . ALA A 1 100 ? -7.501 10.575 -2.282 1.00 86.50 100 ALA A C 1
ATOM 797 O O . ALA A 1 100 ? -7.670 10.784 -1.086 1.00 86.50 100 ALA A O 1
ATOM 798 N N . ASP A 1 101 ? -8.481 10.782 -3.168 1.00 89.81 101 ASP A N 1
ATOM 799 C CA . ASP A 1 101 ? -9.801 11.327 -2.815 1.00 89.81 101 ASP A CA 1
ATOM 800 C C . ASP A 1 101 ? -10.541 10.435 -1.790 1.00 89.81 101 ASP A C 1
ATOM 802 O O . ASP A 1 101 ? -11.261 10.927 -0.917 1.00 89.81 101 ASP A O 1
ATOM 806 N N . TRP A 1 102 ? -10.360 9.112 -1.866 1.00 93.38 102 TRP A N 1
ATOM 807 C CA . TRP A 1 102 ? -10.879 8.170 -0.873 1.00 93.38 102 TRP A CA 1
ATOM 808 C C . TRP A 1 102 ? -10.193 8.340 0.488 1.00 93.38 102 TRP A C 1
ATOM 810 O O . TRP A 1 102 ? -10.891 8.410 1.501 1.00 93.38 102 TRP A O 1
ATOM 820 N N . THR A 1 103 ? -8.864 8.482 0.514 1.00 89.81 103 THR A N 1
ATOM 821 C CA . THR A 1 103 ? -8.081 8.743 1.734 1.00 89.81 103 THR A CA 1
ATOM 822 C C . THR A 1 103 ? -8.516 10.051 2.391 1.00 89.81 103 THR A C 1
ATOM 824 O O . THR A 1 103 ? -8.819 10.062 3.584 1.00 89.81 103 THR A O 1
ATOM 827 N N . MET A 1 104 ? -8.680 11.123 1.609 1.00 87.44 104 MET A N 1
ATOM 828 C CA . MET A 1 104 ? -9.198 12.404 2.102 1.00 87.44 104 MET A CA 1
ATOM 829 C C . MET A 1 104 ? -10.560 12.231 2.791 1.00 87.44 104 MET A C 1
ATOM 831 O O . MET A 1 104 ? -10.788 12.715 3.898 1.00 87.44 104 MET A O 1
ATOM 835 N N . ARG A 1 105 ? -11.482 11.502 2.151 1.00 91.56 105 ARG A N 1
ATOM 836 C CA . ARG A 1 105 ? -12.846 11.302 2.661 1.00 91.56 105 ARG A CA 1
ATOM 837 C C . ARG A 1 105 ? -12.894 10.471 3.943 1.00 91.56 105 ARG A C 1
ATOM 839 O O . ARG A 1 105 ? -13.717 10.755 4.807 1.00 91.56 105 ARG A O 1
ATOM 846 N N . TRP A 1 106 ? -12.075 9.428 4.049 1.00 92.56 106 TRP A N 1
ATOM 847 C CA . TRP A 1 106 ? -12.168 8.471 5.155 1.00 92.56 106 TRP A CA 1
ATOM 848 C C . TRP A 1 106 ? -11.166 8.699 6.280 1.00 92.56 106 TRP A C 1
ATOM 850 O O . TRP A 1 106 ? -11.408 8.203 7.375 1.00 92.56 106 TRP A O 1
ATOM 860 N N . ILE A 1 107 ? -10.072 9.422 6.036 1.00 88.88 107 ILE A N 1
ATOM 861 C CA . ILE A 1 107 ? -9.013 9.682 7.022 1.00 88.88 107 ILE A CA 1
ATOM 862 C C . ILE A 1 107 ? -8.933 11.174 7.356 1.00 88.88 107 ILE A C 1
ATOM 864 O O . ILE A 1 107 ? -8.800 11.538 8.531 1.00 88.88 107 ILE A O 1
ATOM 868 N N . GLU A 1 108 ? -9.056 12.053 6.357 1.00 83.06 108 GLU A N 1
ATOM 869 C CA . GLU A 1 108 ? -8.857 13.489 6.572 1.00 83.06 108 GLU A CA 1
ATOM 870 C C . GLU A 1 108 ? -10.102 14.248 7.045 1.00 83.06 108 GLU A C 1
ATOM 872 O O . GLU A 1 108 ? -9.990 15.302 7.684 1.00 83.06 108 GLU A O 1
ATOM 877 N N . ASP A 1 109 ? -11.290 13.697 6.831 1.00 82.88 109 ASP A N 1
ATOM 878 C CA . ASP A 1 109 ? -12.526 14.257 7.365 1.00 82.88 109 ASP A CA 1
ATOM 879 C C . ASP A 1 109 ? -12.583 14.114 8.900 1.00 82.88 109 ASP A C 1
ATOM 881 O O . ASP A 1 109 ? -12.699 13.018 9.451 1.00 82.88 109 ASP A O 1
ATOM 885 N N . GLN A 1 110 ? -12.521 15.248 9.605 1.00 75.62 110 GLN A N 1
ATOM 886 C CA . GLN A 1 110 ? -12.574 15.310 11.072 1.00 75.62 110 GLN A CA 1
ATOM 887 C C . GLN A 1 110 ? -13.922 14.863 11.655 1.00 75.62 110 GLN A C 1
ATOM 889 O O . GLN A 1 110 ? -14.008 14.600 12.853 1.00 75.62 110 GLN A O 1
ATOM 894 N N . GLN A 1 111 ? -14.973 14.768 10.836 1.00 87.81 111 GLN A N 1
ATOM 895 C CA . GLN A 1 111 ? -16.264 14.233 11.268 1.00 87.81 111 GLN A CA 1
ATOM 896 C C . GLN A 1 111 ? -16.258 12.701 11.353 1.00 87.81 111 GLN A C 1
ATOM 898 O O . GLN A 1 111 ? -17.149 12.118 11.976 1.00 87.81 111 GLN A O 1
ATOM 903 N N . GLN A 1 112 ? -15.263 12.030 10.759 1.00 91.12 112 GLN A N 1
ATOM 904 C CA . GLN A 1 112 ? -15.154 10.577 10.829 1.00 91.12 112 GLN A CA 1
ATOM 905 C C . GLN A 1 112 ? -14.660 10.129 12.213 1.00 91.12 112 GLN A C 1
ATOM 907 O O . GLN A 1 112 ? -13.607 10.583 12.678 1.00 91.12 112 GLN A O 1
ATOM 912 N N . PRO A 1 113 ? -15.358 9.183 12.873 1.00 93.50 113 PRO A N 1
ATOM 913 C CA . PRO A 1 113 ? -14.898 8.627 14.139 1.00 93.50 113 PRO A CA 1
ATOM 914 C C . PRO A 1 113 ? -13.502 8.012 14.005 1.00 93.50 113 PRO A C 1
ATOM 916 O O . PRO A 1 113 ? -13.230 7.310 13.032 1.00 93.50 113 PRO A O 1
ATOM 919 N N . PHE A 1 114 ? -12.652 8.178 15.023 1.00 93.12 114 PHE A N 1
ATOM 920 C CA . PHE A 1 114 ? -11.291 7.617 15.047 1.00 93.12 114 PHE A CA 1
ATOM 921 C C . PHE A 1 114 ? -11.244 6.133 14.651 1.00 93.12 114 PHE A C 1
ATOM 923 O O . PHE A 1 114 ? -10.412 5.728 13.848 1.00 93.12 114 PHE A O 1
ATOM 930 N N . ALA A 1 115 ? -12.189 5.328 15.148 1.00 95.31 115 ALA A N 1
ATOM 931 C CA . ALA A 1 115 ? -12.280 3.905 14.832 1.00 95.31 115 ALA A CA 1
ATOM 932 C C . ALA A 1 115 ? -12.500 3.624 13.331 1.00 95.31 115 ALA A C 1
ATOM 934 O O . ALA A 1 115 ? -11.974 2.647 12.809 1.00 95.31 115 ALA A O 1
ATOM 935 N N . VAL A 1 116 ? -13.263 4.475 12.634 1.00 96.38 116 VAL A N 1
ATOM 936 C CA . VAL A 1 116 ? -13.477 4.377 11.179 1.00 96.38 116 VAL A CA 1
ATOM 937 C C . VAL A 1 116 ? -12.206 4.779 10.440 1.00 96.38 116 VAL A C 1
ATOM 939 O O . VAL A 1 116 ? -11.769 4.050 9.553 1.00 96.38 116 VAL A O 1
ATOM 942 N N . ARG A 1 117 ? -11.576 5.885 10.854 1.00 94.62 117 ARG A N 1
ATOM 943 C CA . ARG A 1 117 ? -10.316 6.363 10.267 1.00 94.62 117 ARG A CA 1
ATOM 944 C C . ARG A 1 117 ? -9.188 5.348 10.420 1.00 94.62 117 ARG A C 1
ATOM 946 O O . ARG A 1 117 ? -8.421 5.155 9.490 1.00 94.62 117 ARG A O 1
ATOM 953 N N . LEU A 1 118 ? -9.118 4.658 11.557 1.00 94.56 118 LEU A N 1
ATOM 954 C CA . LEU A 1 118 ? -8.116 3.624 11.815 1.00 94.56 118 LEU A CA 1
ATOM 955 C C . LEU A 1 118 ? -8.302 2.389 10.919 1.00 94.56 118 LEU A C 1
ATOM 957 O O . LEU A 1 118 ? -7.324 1.828 10.437 1.00 94.56 118 LEU A O 1
ATOM 961 N N . ILE A 1 119 ? -9.548 1.988 10.645 1.00 96.81 119 ILE A N 1
ATOM 962 C CA . ILE A 1 119 ? -9.842 0.928 9.666 1.00 96.81 119 ILE A CA 1
ATOM 963 C C . ILE A 1 119 ? -9.478 1.388 8.251 1.00 96.81 119 ILE A C 1
ATOM 965 O O . ILE A 1 119 ? -8.920 0.610 7.482 1.00 96.81 119 ILE A O 1
ATOM 969 N N . ALA A 1 120 ? -9.788 2.640 7.905 1.00 95.81 120 ALA A N 1
ATOM 970 C CA . ALA A 1 120 ? -9.406 3.215 6.621 1.00 95.81 120 ALA A CA 1
ATOM 971 C C . ALA A 1 120 ? -7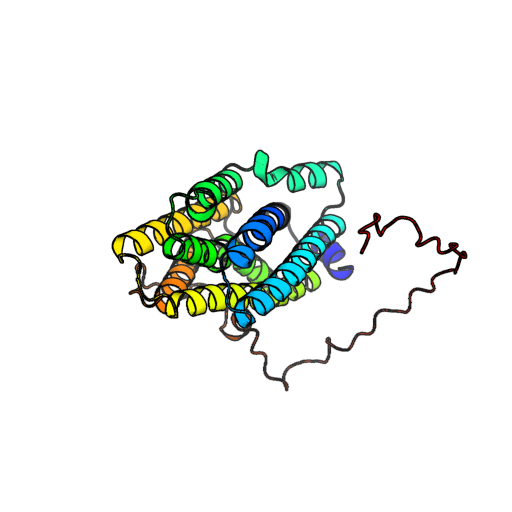.889 3.242 6.441 1.00 95.81 120 ALA A C 1
ATOM 973 O O . ALA A 1 120 ? -7.396 2.833 5.397 1.00 95.81 120 ALA A O 1
ATOM 974 N N . PHE A 1 121 ? -7.164 3.631 7.486 1.00 93.88 121 PHE A N 1
ATOM 975 C CA . PHE A 1 121 ? -5.712 3.589 7.525 1.00 93.88 121 PHE A CA 1
ATOM 976 C C . PHE A 1 121 ? -5.183 2.165 7.318 1.00 93.88 121 PHE A C 1
ATOM 978 O O . PHE A 1 121 ? -4.406 1.940 6.400 1.00 93.88 121 PHE A O 1
ATOM 985 N N . ALA A 1 122 ? -5.706 1.171 8.043 1.00 95.06 122 ALA A N 1
ATOM 986 C CA . ALA A 1 122 ? -5.329 -0.229 7.831 1.00 95.06 122 ALA A CA 1
ATOM 987 C C . ALA A 1 122 ? -5.604 -0.724 6.393 1.00 95.06 122 ALA A C 1
ATOM 989 O O . ALA A 1 122 ? -4.890 -1.586 5.889 1.00 95.06 122 ALA A O 1
ATOM 990 N N . ALA A 1 123 ? -6.627 -0.189 5.717 1.00 96.44 123 ALA A N 1
ATOM 991 C CA . ALA A 1 123 ? -6.900 -0.497 4.314 1.00 96.44 123 ALA A CA 1
ATOM 992 C C . ALA A 1 123 ? -5.924 0.192 3.343 1.00 96.44 123 ALA A C 1
ATOM 994 O O . ALA A 1 123 ? -5.618 -0.387 2.302 1.00 96.44 123 ALA A O 1
ATOM 995 N N . VAL A 1 124 ? -5.410 1.383 3.667 1.00 92.88 124 VAL A N 1
ATOM 996 C CA . VAL A 1 124 ? -4.331 2.019 2.892 1.00 92.88 124 VAL A CA 1
ATOM 997 C C . VAL A 1 124 ? -3.067 1.162 2.969 1.00 92.88 124 VAL A C 1
ATOM 999 O O . VAL A 1 124 ? -2.569 0.737 1.931 1.00 92.88 124 VAL A O 1
ATOM 1002 N N . GLU A 1 125 ? -2.627 0.829 4.181 1.00 90.94 125 GLU A N 1
ATOM 1003 C CA . GLU A 1 125 ? -1.414 0.034 4.428 1.00 90.94 125 GLU A CA 1
ATOM 1004 C C . GLU A 1 125 ? -1.542 -1.392 3.849 1.00 90.94 125 GLU A C 1
ATOM 1006 O O . GLU A 1 125 ? -0.627 -1.917 3.218 1.00 90.94 125 GLU A O 1
ATOM 1011 N N . GLY A 1 126 ? -2.712 -2.022 4.018 1.00 91.62 126 GLY A N 1
ATOM 1012 C CA . GLY A 1 126 ? -2.912 -3.430 3.673 1.00 91.62 126 GLY A CA 1
ATOM 1013 C C . GLY A 1 126 ? -3.417 -3.701 2.252 1.00 91.62 126 GLY A C 1
ATOM 1014 O O . GLY A 1 126 ? -3.032 -4.703 1.656 1.00 91.62 126 GLY A O 1
ATOM 1015 N N . ILE A 1 127 ? -4.298 -2.857 1.694 1.00 95.81 127 ILE A N 1
ATOM 1016 C CA . ILE A 1 127 ? -4.984 -3.128 0.413 1.00 95.81 127 ILE A CA 1
ATOM 1017 C C . ILE A 1 127 ? -4.403 -2.295 -0.734 1.00 95.81 127 ILE A C 1
ATOM 1019 O O . ILE A 1 127 ? -4.114 -2.865 -1.786 1.00 95.81 127 ILE A O 1
ATOM 1023 N N . PHE A 1 128 ? -4.217 -0.979 -0.568 1.00 91.44 128 PHE A N 1
ATOM 1024 C CA . PHE A 1 128 ? -3.906 -0.051 -1.677 1.00 91.44 128 PHE A CA 1
ATOM 1025 C C . PHE A 1 128 ? -2.557 -0.258 -2.372 1.00 91.44 128 PHE A C 1
ATOM 1027 O O . PHE A 1 128 ? -2.349 0.305 -3.451 1.00 91.44 128 PHE A O 1
ATOM 1034 N N . PHE A 1 129 ? -1.668 -1.051 -1.782 1.00 86.50 129 PHE A N 1
ATOM 1035 C CA . PHE A 1 129 ? -0.369 -1.406 -2.355 1.00 86.50 129 PHE A CA 1
ATOM 1036 C C . PHE A 1 129 ? -0.229 -2.898 -2.666 1.00 86.50 129 PHE A C 1
ATOM 1038 O O . PHE A 1 129 ? 0.774 -3.324 -3.245 1.00 86.50 129 PHE A O 1
ATOM 1045 N N . SER A 1 130 ? -1.236 -3.702 -2.317 1.00 92.50 130 SER A N 1
ATOM 1046 C CA . SER A 1 130 ? -1.161 -5.160 -2.404 1.00 92.50 130 SER A CA 1
ATOM 1047 C C . SER A 1 130 ? -0.924 -5.655 -3.834 1.00 92.50 130 SER A C 1
ATOM 1049 O O . SER A 1 130 ? -0.091 -6.543 -4.040 1.00 92.50 130 SER A O 1
ATOM 1051 N N . SER A 1 131 ? -1.570 -5.050 -4.839 1.00 93.00 131 SER A N 1
ATOM 1052 C CA . SER A 1 131 ? -1.374 -5.457 -6.236 1.00 93.00 131 SER A CA 1
ATOM 1053 C C . SER A 1 131 ? 0.018 -5.098 -6.760 1.00 93.00 131 SER A C 1
ATOM 1055 O O . SER A 1 131 ? 0.639 -5.881 -7.484 1.00 93.00 131 SER A O 1
ATOM 1057 N N . SER A 1 132 ? 0.555 -3.955 -6.332 1.00 92.56 132 SER A N 1
ATOM 1058 C CA . SER A 1 132 ? 1.904 -3.502 -6.670 1.00 92.56 132 SER A CA 1
ATOM 1059 C C . SER A 1 132 ? 2.979 -4.409 -6.064 1.00 92.56 132 SER A C 1
ATOM 1061 O O . SER A 1 132 ? 3.910 -4.816 -6.764 1.00 92.56 132 SER A O 1
ATOM 1063 N N . PHE A 1 133 ? 2.829 -4.803 -4.794 1.00 93.12 133 PHE A N 1
ATOM 1064 C CA . PHE A 1 133 ? 3.736 -5.762 -4.158 1.00 93.12 133 PHE A CA 1
ATOM 1065 C C . PHE A 1 133 ? 3.700 -7.125 -4.853 1.00 93.12 133 PHE A C 1
ATOM 1067 O O . PHE A 1 133 ? 4.752 -7.699 -5.152 1.00 93.12 133 PHE A O 1
ATOM 1074 N N . ALA A 1 134 ? 2.505 -7.626 -5.178 1.00 93.44 134 ALA A N 1
ATOM 1075 C CA . ALA A 1 134 ? 2.335 -8.869 -5.925 1.00 93.44 134 ALA A CA 1
ATOM 1076 C C . ALA A 1 134 ? 3.011 -8.819 -7.305 1.00 93.44 134 ALA A C 1
ATOM 1078 O O . ALA A 1 134 ? 3.697 -9.768 -7.695 1.00 93.44 134 ALA A O 1
ATOM 1079 N N . ALA A 1 135 ? 2.895 -7.698 -8.018 1.00 93.31 135 ALA A N 1
ATOM 1080 C CA . ALA A 1 135 ? 3.542 -7.497 -9.310 1.00 93.31 135 ALA A CA 1
ATOM 1081 C C . ALA A 1 135 ? 5.078 -7.537 -9.234 1.00 93.31 135 ALA A C 1
ATOM 1083 O O . ALA A 1 135 ? 5.740 -8.093 -10.116 1.00 93.31 135 ALA A O 1
ATOM 1084 N N . ILE A 1 136 ? 5.671 -7.005 -8.165 1.00 93.25 136 ILE A N 1
ATOM 1085 C CA . ILE A 1 136 ? 7.124 -7.078 -7.972 1.00 93.25 136 ILE A CA 1
ATOM 1086 C C . ILE A 1 136 ? 7.550 -8.488 -7.528 1.00 93.25 136 ILE A C 1
ATOM 1088 O O . ILE A 1 136 ? 8.577 -8.998 -7.986 1.00 93.25 136 ILE A O 1
ATOM 1092 N N . PHE A 1 137 ? 6.742 -9.198 -6.735 1.00 92.56 137 PHE A N 1
ATOM 1093 C CA . PHE A 1 137 ? 6.989 -10.620 -6.460 1.00 92.56 137 PHE A CA 1
ATOM 1094 C C . PHE A 1 137 ? 6.893 -11.496 -7.715 1.00 92.56 137 PHE A C 1
ATOM 1096 O O . PHE A 1 137 ? 7.648 -12.465 -7.857 1.00 92.56 137 PHE A O 1
ATOM 1103 N N . TRP A 1 138 ? 6.052 -11.129 -8.679 1.00 92.94 138 TRP A N 1
ATOM 1104 C CA . TRP A 1 138 ? 6.044 -11.774 -9.987 1.00 92.94 138 TRP A CA 1
ATOM 1105 C C . TRP A 1 138 ? 7.384 -11.591 -10.724 1.00 92.94 138 TRP A C 1
ATOM 1107 O O . TRP A 1 138 ? 7.935 -12.571 -11.236 1.00 92.94 138 TRP A O 1
ATOM 1117 N N . LEU A 1 139 ? 7.995 -10.399 -10.701 1.00 93.06 139 LEU A N 1
ATOM 1118 C CA . LEU A 1 139 ? 9.350 -10.192 -11.245 1.00 93.06 139 LEU A CA 1
ATOM 1119 C C . LEU A 1 139 ? 10.403 -11.050 -10.534 1.00 93.06 139 LEU A C 1
ATOM 1121 O O . LEU A 1 139 ? 11.283 -11.625 -11.187 1.00 93.06 139 LEU A O 1
ATOM 1125 N N . ARG A 1 140 ? 10.290 -11.183 -9.207 1.00 92.75 140 ARG A N 1
ATOM 1126 C CA . ARG A 1 140 ? 11.166 -12.045 -8.403 1.00 92.75 140 ARG A CA 1
ATOM 1127 C C . ARG A 1 140 ? 11.086 -13.495 -8.865 1.00 92.75 140 ARG A C 1
ATOM 1129 O O . ARG A 1 140 ? 12.128 -14.124 -9.046 1.00 92.75 140 ARG A O 1
ATOM 1136 N N . SER A 1 141 ? 9.879 -14.004 -9.124 1.00 91.25 141 SER A N 1
ATOM 1137 C CA . SER A 1 141 ? 9.669 -15.375 -9.618 1.00 91.25 141 SER A CA 1
ATOM 1138 C C . SER A 1 141 ? 10.381 -15.649 -10.954 1.00 91.25 141 SER A C 1
ATOM 1140 O O . SER A 1 141 ? 10.743 -16.785 -11.254 1.00 91.25 141 SER A O 1
ATOM 1142 N N . ARG A 1 142 ? 10.666 -14.591 -11.726 1.00 92.56 142 ARG A N 1
ATOM 1143 C CA . ARG A 1 142 ? 11.387 -14.629 -13.008 1.00 92.56 142 ARG A CA 1
ATOM 1144 C C . ARG A 1 142 ? 12.889 -14.345 -12.882 1.00 92.56 142 ARG A C 1
ATOM 1146 O O . ARG A 1 142 ? 13.604 -14.333 -13.889 1.00 92.56 142 ARG A O 1
ATOM 1153 N N . GLY A 1 143 ? 13.389 -14.088 -11.672 1.00 92.88 143 GLY A N 1
ATOM 1154 C CA . GLY A 1 143 ? 14.786 -13.717 -11.433 1.00 92.88 143 GLY A CA 1
ATOM 1155 C C . GLY A 1 143 ? 15.172 -12.380 -12.080 1.00 92.88 143 GLY A C 1
ATOM 1156 O O . GLY A 1 143 ? 16.285 -12.236 -12.605 1.00 92.88 143 GLY A O 1
ATOM 1157 N N . LEU A 1 144 ? 14.239 -11.423 -12.105 1.00 94.50 144 LEU A N 1
ATOM 1158 C CA . LEU A 1 144 ? 14.424 -10.074 -12.641 1.00 94.50 144 LEU A CA 1
ATOM 1159 C C . LEU A 1 144 ? 14.564 -9.049 -11.512 1.00 94.50 144 LEU A C 1
ATOM 1161 O O . LEU A 1 144 ? 14.163 -9.311 -10.388 1.00 94.50 144 LEU A O 1
ATOM 1165 N N . LEU A 1 145 ? 15.190 -7.907 -11.829 1.00 95.19 145 LEU A N 1
ATOM 1166 C CA . LEU A 1 145 ? 15.348 -6.743 -10.936 1.00 95.19 145 LEU A CA 1
ATOM 1167 C C . LEU A 1 145 ? 15.602 -7.105 -9.448 1.00 95.19 145 LEU A C 1
ATOM 1169 O O . LEU A 1 145 ? 14.769 -6.823 -8.588 1.00 95.19 145 LEU A O 1
ATOM 1173 N N . PRO A 1 146 ? 16.722 -7.783 -9.120 1.00 94.75 146 PRO A N 1
ATOM 1174 C CA . PRO A 1 146 ? 16.934 -8.348 -7.785 1.00 94.75 146 PRO A CA 1
ATOM 1175 C C . PRO A 1 146 ? 17.048 -7.295 -6.676 1.00 94.75 146 PRO A C 1
ATOM 1177 O O . PRO A 1 146 ? 16.745 -7.598 -5.528 1.00 94.75 146 PRO A O 1
ATOM 1180 N N . GLY A 1 147 ? 17.498 -6.078 -6.993 1.00 94.25 147 GLY A N 1
ATOM 1181 C CA . GLY A 1 147 ? 17.522 -4.978 -6.038 1.00 94.25 147 GLY A CA 1
ATOM 1182 C C . GLY A 1 147 ? 16.117 -4.459 -5.748 1.00 94.25 147 GLY A C 1
ATOM 1183 O O . GLY A 1 147 ? 15.777 -4.323 -4.580 1.00 94.25 147 GLY A O 1
ATOM 1184 N N . LEU A 1 148 ? 15.296 -4.254 -6.784 1.00 94.31 148 LEU A N 1
ATOM 1185 C CA . LEU A 1 148 ? 13.885 -3.886 -6.624 1.00 94.31 148 LEU A CA 1
ATOM 1186 C C . LEU A 1 148 ? 13.129 -4.942 -5.811 1.00 94.31 148 LEU A C 1
ATOM 1188 O O . LEU A 1 148 ? 12.436 -4.604 -4.859 1.00 94.31 148 LEU A O 1
ATOM 1192 N N . CYS A 1 149 ? 13.309 -6.224 -6.139 1.00 93.56 149 CYS A 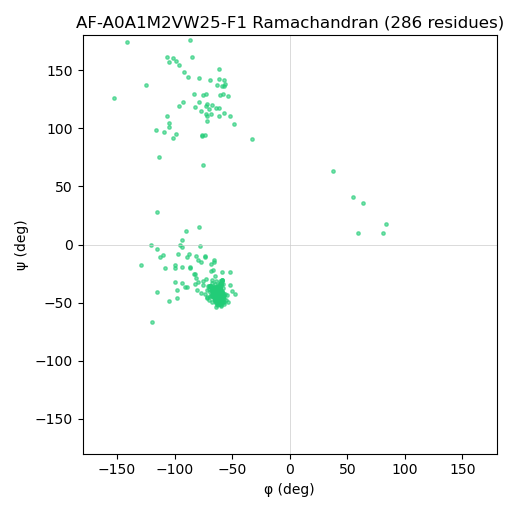N 1
ATOM 1193 C CA . CYS A 1 149 ? 12.645 -7.317 -5.429 1.00 93.56 149 CYS A CA 1
ATOM 1194 C C . CYS A 1 149 ? 13.051 -7.381 -3.953 1.00 93.56 149 CYS A C 1
ATOM 1196 O O . CYS A 1 149 ? 12.205 -7.619 -3.099 1.00 93.56 149 CYS A O 1
ATOM 1198 N N . HIS A 1 150 ? 14.331 -7.158 -3.644 1.00 92.94 150 HIS A N 1
ATOM 1199 C CA . HIS A 1 150 ? 14.792 -7.157 -2.260 1.00 92.94 150 HIS A CA 1
ATOM 1200 C C . HIS A 1 150 ? 14.228 -5.976 -1.463 1.00 92.94 150 HIS A C 1
ATOM 1202 O O . HIS A 1 150 ? 13.770 -6.165 -0.342 1.00 92.94 150 HIS A O 1
ATOM 1208 N N . SER A 1 151 ? 14.215 -4.773 -2.043 1.00 93.62 151 SER A N 1
ATOM 1209 C CA . SER A 1 151 ? 13.577 -3.614 -1.412 1.00 93.62 151 SER A CA 1
ATOM 1210 C C . SER A 1 151 ? 12.083 -3.848 -1.188 1.00 93.62 151 SER A C 1
ATOM 1212 O O . SER A 1 151 ? 11.588 -3.577 -0.103 1.00 93.62 151 SER A O 1
ATOM 1214 N N . ASN A 1 152 ? 11.389 -4.438 -2.162 1.00 92.88 152 ASN A N 1
ATOM 1215 C CA . ASN A 1 152 ? 9.976 -4.790 -2.046 1.00 92.88 152 ASN A CA 1
ATOM 1216 C C . ASN A 1 152 ? 9.696 -5.784 -0.910 1.00 92.88 152 ASN A C 1
ATOM 1218 O O . ASN A 1 152 ? 8.702 -5.637 -0.216 1.00 92.88 152 ASN A O 1
ATOM 1222 N N . GLU A 1 153 ? 10.559 -6.782 -0.698 1.00 90.94 153 GLU A N 1
ATOM 1223 C CA . GLU A 1 153 ? 10.436 -7.708 0.442 1.00 90.94 153 GLU A CA 1
ATOM 1224 C C . GLU A 1 153 ? 10.524 -6.987 1.792 1.00 90.94 153 GLU A C 1
ATOM 1226 O O . GLU A 1 153 ? 9.803 -7.339 2.722 1.00 90.94 153 GLU A O 1
ATOM 1231 N N . LEU A 1 154 ? 11.422 -6.006 1.908 1.00 93.62 154 LEU A N 1
ATOM 1232 C CA . LEU A 1 154 ? 11.594 -5.238 3.140 1.00 93.62 154 LEU A CA 1
ATOM 1233 C C . LEU A 1 154 ? 10.397 -4.318 3.384 1.00 93.62 154 LEU A C 1
ATOM 1235 O O . LEU A 1 154 ? 9.826 -4.364 4.466 1.00 93.62 154 LEU A O 1
ATOM 1239 N N . ILE A 1 155 ? 9.979 -3.570 2.363 1.00 92.81 155 ILE A N 1
ATOM 1240 C CA . ILE A 1 155 ? 8.857 -2.634 2.472 1.00 92.81 155 ILE A CA 1
ATOM 1241 C C . ILE A 1 155 ? 7.554 -3.394 2.738 1.00 92.81 155 ILE A C 1
ATOM 1243 O O . ILE A 1 155 ? 6.857 -3.086 3.692 1.00 92.81 155 ILE A O 1
ATOM 1247 N N . ALA A 1 156 ? 7.261 -4.471 1.998 1.00 91.25 156 ALA A N 1
ATOM 1248 C CA . ALA A 1 156 ? 6.046 -5.263 2.221 1.00 91.25 156 ALA A CA 1
ATOM 1249 C C . ALA A 1 156 ? 5.973 -5.873 3.636 1.00 91.25 156 ALA A C 1
ATOM 1251 O O . ALA A 1 156 ? 4.888 -6.008 4.203 1.00 91.25 156 ALA A O 1
ATOM 1252 N N . ARG A 1 157 ? 7.121 -6.234 4.228 1.00 92.06 157 ARG A N 1
ATOM 1253 C CA . ARG A 1 157 ? 7.194 -6.669 5.632 1.00 92.06 157 ARG A CA 1
ATOM 1254 C C . ARG A 1 157 ? 6.822 -5.527 6.579 1.00 92.06 157 ARG A C 1
ATOM 1256 O O . ARG A 1 157 ? 6.109 -5.764 7.555 1.00 92.06 157 ARG A O 1
ATOM 1263 N N . ASP A 1 158 ? 7.326 -4.330 6.313 1.00 93.75 158 ASP A N 1
ATOM 1264 C CA . ASP A 1 158 ? 7.093 -3.154 7.145 1.00 93.75 158 ASP A CA 1
ATOM 1265 C C . ASP A 1 158 ? 5.615 -2.718 7.047 1.00 93.75 158 ASP A C 1
ATOM 1267 O O . ASP A 1 158 ? 4.955 -2.624 8.081 1.00 93.75 158 ASP A O 1
ATOM 1271 N N . GLU A 1 159 ? 5.021 -2.685 5.848 1.00 91.50 159 GLU A N 1
ATOM 1272 C CA . GLU A 1 159 ? 3.579 -2.422 5.663 1.00 91.50 159 GLU A CA 1
ATOM 1273 C C . GLU A 1 159 ? 2.676 -3.461 6.346 1.00 91.50 159 GLU A C 1
ATOM 1275 O O . GLU A 1 159 ? 1.629 -3.141 6.920 1.00 91.50 159 GLU A O 1
ATOM 1280 N N . SER A 1 160 ? 3.084 -4.736 6.344 1.00 91.00 160 SER A N 1
ATOM 1281 C CA . SER A 1 160 ? 2.385 -5.784 7.098 1.00 91.00 160 SER A CA 1
ATOM 1282 C C . SER A 1 160 ? 2.424 -5.499 8.604 1.00 91.00 160 SER A C 1
ATOM 1284 O O . SER A 1 160 ? 1.421 -5.677 9.305 1.00 91.00 160 SER A O 1
ATOM 1286 N N . MET A 1 161 ? 3.555 -5.006 9.123 1.00 94.50 161 MET A N 1
ATOM 1287 C CA . MET A 1 161 ? 3.685 -4.589 10.521 1.00 94.50 161 MET A CA 1
ATOM 1288 C C . MET A 1 161 ? 2.791 -3.385 10.839 1.00 94.50 161 MET A C 1
ATOM 1290 O O . MET A 1 161 ? 2.107 -3.400 11.864 1.00 94.50 161 MET A O 1
ATOM 1294 N N . HIS A 1 162 ? 2.749 -2.381 9.965 1.00 94.06 162 HIS A N 1
ATOM 1295 C CA . HIS A 1 162 ? 1.908 -1.195 10.131 1.00 94.06 162 HIS A CA 1
ATOM 1296 C C . HIS A 1 162 ? 0.414 -1.546 10.119 1.00 94.06 162 HIS A C 1
ATOM 1298 O O . HIS A 1 162 ? -0.332 -1.178 11.032 1.00 94.06 162 HIS A O 1
ATOM 1304 N N . THR A 1 163 ? -0.009 -2.368 9.155 1.00 94.88 163 THR A N 1
ATOM 1305 C CA . THR A 1 163 ? -1.380 -2.892 9.060 1.00 94.88 163 THR A CA 1
ATOM 1306 C C . THR A 1 163 ? -1.769 -3.656 10.329 1.00 94.88 163 THR A C 1
ATOM 1308 O O . THR A 1 163 ? -2.853 -3.456 10.889 1.00 94.88 163 THR A O 1
ATOM 1311 N N . ASN A 1 164 ? -0.874 -4.519 10.824 1.00 95.12 164 ASN A N 1
ATOM 1312 C CA . ASN A 1 164 ? -1.080 -5.265 12.066 1.00 95.12 164 ASN A CA 1
ATOM 1313 C C . ASN A 1 164 ? -1.236 -4.351 13.273 1.00 95.12 164 ASN A C 1
ATOM 1315 O O . ASN A 1 164 ? -2.100 -4.584 14.118 1.00 95.12 164 ASN A O 1
ATOM 1319 N N . PHE A 1 165 ? -0.422 -3.306 13.351 1.00 96.19 165 PHE A N 1
ATOM 1320 C CA . PHE A 1 165 ? -0.493 -2.355 14.441 1.00 96.19 165 PHE A CA 1
ATOM 1321 C C . PHE A 1 165 ? -1.805 -1.562 14.431 1.00 96.19 165 PHE A C 1
ATOM 1323 O O . PHE A 1 165 ? -2.431 -1.402 15.481 1.00 96.19 165 PHE A O 1
ATOM 1330 N N . ALA A 1 166 ? -2.290 -1.1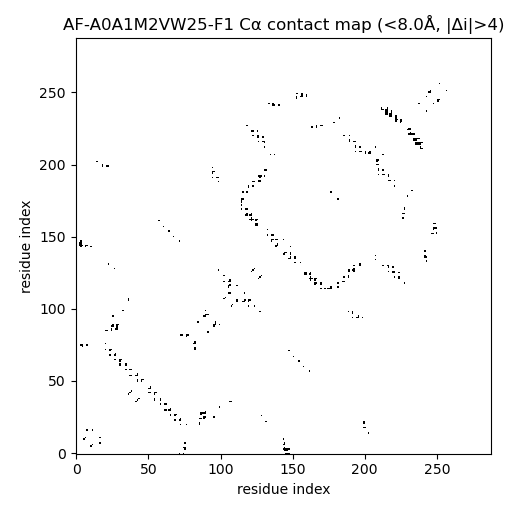55 13.254 1.00 95.56 166 ALA A N 1
ATOM 1331 C CA . ALA A 1 166 ? -3.603 -0.530 13.118 1.00 95.56 166 ALA A CA 1
ATOM 1332 C C . ALA A 1 166 ? -4.736 -1.466 13.586 1.00 95.56 166 ALA A C 1
ATOM 1334 O O . ALA A 1 166 ? -5.638 -1.038 14.313 1.00 95.56 166 ALA A O 1
ATOM 1335 N N . CYS A 1 167 ? -4.662 -2.758 13.246 1.00 96.75 167 CYS A N 1
ATOM 1336 C CA . CYS A 1 167 ? -5.615 -3.767 13.721 1.00 96.75 167 CYS A CA 1
ATOM 1337 C C . CYS A 1 167 ? -5.544 -3.967 15.245 1.00 96.75 167 CYS A C 1
ATOM 1339 O O . CYS A 1 167 ? -6.584 -4.028 15.900 1.00 96.75 167 CYS A O 1
ATOM 1341 N N . LEU A 1 168 ? -4.339 -4.008 15.820 1.00 96.50 168 LEU A N 1
ATOM 1342 C CA . LEU A 1 168 ? -4.122 -4.135 17.263 1.00 96.50 168 LEU A CA 1
ATOM 1343 C C . LEU A 1 168 ? -4.687 -2.930 18.028 1.00 96.50 168 LEU A C 1
ATOM 1345 O O . LEU A 1 168 ? -5.422 -3.088 19.003 1.00 96.50 168 LEU A O 1
ATOM 1349 N N . LEU A 1 169 ? -4.403 -1.709 17.570 1.00 95.50 169 LEU A N 1
ATOM 1350 C CA . LEU A 1 169 ? -4.999 -0.498 18.138 1.00 95.50 169 LEU A CA 1
ATOM 1351 C C . LEU A 1 169 ? -6.526 -0.540 18.054 1.00 95.50 169 LEU A C 1
ATOM 1353 O O . LEU A 1 169 ? -7.207 -0.199 19.023 1.00 95.50 169 LEU A O 1
ATOM 1357 N N . TYR A 1 170 ? -7.066 -0.990 16.919 1.00 96.62 170 TYR A N 1
ATOM 1358 C CA . TYR A 1 170 ? -8.502 -1.139 16.728 1.00 96.62 170 TYR A CA 1
ATOM 1359 C C . TYR A 1 170 ? -9.107 -2.155 17.705 1.00 96.62 170 TYR A C 1
ATOM 1361 O O . TYR A 1 170 ? -10.203 -1.929 18.227 1.00 96.62 170 TYR A O 1
ATOM 1369 N N . GLU A 1 171 ? -8.404 -3.249 18.007 1.00 95.94 171 GLU A N 1
ATOM 1370 C CA . GLU A 1 171 ? -8.804 -4.241 19.010 1.00 95.94 171 GLU A CA 1
ATOM 1371 C C . GLU A 1 171 ? -8.969 -3.611 20.401 1.00 95.94 171 GLU A C 1
ATOM 1373 O O . GLU A 1 171 ? -9.972 -3.876 21.071 1.00 95.94 171 GLU A O 1
ATOM 1378 N N . HIS A 1 172 ? -8.080 -2.693 20.783 1.00 94.88 172 HIS A N 1
ATOM 1379 C CA . HIS A 1 172 ? -8.137 -1.984 22.064 1.00 94.88 172 HIS A CA 1
ATOM 1380 C C . HIS A 1 172 ? -9.237 -0.911 22.160 1.00 94.88 172 HIS A C 1
ATOM 1382 O O . HIS A 1 172 ? -9.531 -0.433 23.259 1.00 94.88 172 HIS A O 1
ATOM 1388 N N . LEU A 1 173 ? -9.894 -0.541 21.055 1.00 93.56 173 LEU A N 1
ATOM 1389 C CA . LEU A 1 173 ? -11.027 0.387 21.101 1.00 93.56 173 LEU A CA 1
ATOM 1390 C C . LEU A 1 173 ? -12.270 -0.280 21.702 1.00 93.56 173 LEU A C 1
ATOM 1392 O O . LEU A 1 173 ? -12.703 -1.340 21.243 1.00 93.56 173 LEU A O 1
ATOM 1396 N N . GLY A 1 174 ? -12.890 0.377 22.688 1.00 88.12 174 GLY A N 1
ATOM 1397 C CA . GLY A 1 174 ? -14.093 -0.135 23.355 1.00 88.12 174 GLY A CA 1
ATOM 1398 C C . GLY A 1 174 ? -15.338 -0.167 22.459 1.00 88.12 174 GLY A C 1
ATOM 1399 O O . GLY A 1 174 ? -16.124 -1.110 22.526 1.00 88.12 174 GLY A O 1
ATOM 1400 N N . ALA A 1 175 ? -15.513 0.831 21.588 1.00 89.69 175 ALA A N 1
ATOM 1401 C CA . ALA A 1 175 ? -16.614 0.883 20.629 1.00 89.69 175 ALA A CA 1
ATOM 1402 C C . ALA A 1 175 ? -16.164 0.346 19.265 1.00 89.69 175 ALA A C 1
ATOM 1404 O O . ALA A 1 175 ? -15.266 0.905 18.635 1.00 89.69 175 ALA A O 1
ATOM 1405 N N . LYS A 1 176 ? -16.810 -0.728 18.797 1.00 94.94 176 LYS A N 1
ATOM 1406 C CA . LYS A 1 176 ? -16.559 -1.298 17.468 1.00 94.94 176 LYS A CA 1
ATOM 1407 C C . LYS A 1 176 ? -17.444 -0.643 16.411 1.00 94.94 176 LYS A C 1
ATOM 1409 O O . LYS A 1 176 ? -18.607 -0.327 16.660 1.00 94.94 176 LYS A O 1
ATOM 1414 N N . VAL A 1 177 ? -16.889 -0.473 15.216 1.00 97.25 177 VAL A N 1
ATOM 1415 C CA . VAL A 1 177 ? -17.598 0.067 14.053 1.00 97.25 177 VAL A CA 1
ATOM 1416 C C . VAL A 1 177 ? -18.653 -0.949 13.574 1.00 97.25 177 VAL A C 1
ATOM 1418 O O . VAL A 1 177 ? -18.402 -2.154 13.588 1.00 97.25 177 VAL A O 1
ATOM 1421 N N . PRO A 1 178 ? -19.852 -0.524 13.137 1.00 97.44 178 PRO A N 1
ATOM 1422 C CA . PRO A 1 178 ? -20.835 -1.452 12.593 1.00 97.44 178 PRO A CA 1
ATOM 1423 C C . PRO A 1 178 ? -20.281 -2.235 11.399 1.00 97.44 178 PRO A C 1
ATOM 1425 O O . PRO A 1 178 ? -19.702 -1.662 10.476 1.00 97.44 178 PRO A O 1
ATOM 1428 N N . ARG A 1 179 ? -20.538 -3.550 11.364 1.00 97.00 179 ARG A N 1
ATOM 1429 C CA . ARG A 1 179 ? -20.068 -4.446 10.289 1.00 97.00 179 ARG A CA 1
ATOM 1430 C C . ARG A 1 179 ? -20.380 -3.914 8.888 1.00 97.00 179 ARG A C 1
ATOM 1432 O O . ARG A 1 179 ? -19.556 -4.052 7.994 1.00 97.00 179 ARG A O 1
ATOM 1439 N N . ALA A 1 180 ? -21.564 -3.336 8.689 1.00 97.44 180 ALA A N 1
ATOM 1440 C CA . ALA A 1 180 ? -21.969 -2.798 7.391 1.00 97.44 180 ALA A CA 1
ATOM 1441 C C . ALA A 1 180 ? -21.049 -1.657 6.925 1.00 97.44 180 ALA A C 1
ATOM 1443 O O . ALA A 1 180 ? -20.661 -1.637 5.761 1.00 97.44 180 ALA A O 1
ATOM 1444 N N . THR A 1 181 ? -20.651 -0.767 7.838 1.00 97.06 181 THR A N 1
ATOM 1445 C CA . THR A 1 181 ? -19.724 0.337 7.562 1.00 97.06 181 THR A CA 1
ATOM 1446 C C . THR A 1 181 ? -18.342 -0.192 7.198 1.00 97.06 181 THR A C 1
ATOM 1448 O O . THR A 1 181 ? -17.804 0.193 6.167 1.00 97.06 181 THR A O 1
ATOM 1451 N N . VAL A 1 182 ? -17.805 -1.135 7.982 1.00 98.06 182 VAL A N 1
ATOM 1452 C CA . VAL A 1 182 ? -16.491 -1.744 7.703 1.00 98.06 182 VAL A CA 1
ATOM 1453 C C . VAL A 1 182 ? -16.484 -2.449 6.351 1.00 98.06 182 VAL A C 1
ATOM 1455 O O . VAL A 1 182 ? -15.601 -2.219 5.535 1.00 98.06 182 VAL A O 1
ATOM 1458 N N . GLN A 1 183 ? -17.498 -3.270 6.069 1.00 97.50 183 GLN A N 1
ATOM 1459 C CA . GLN A 1 183 ? -17.588 -3.963 4.785 1.00 97.50 183 GLN A CA 1
ATOM 1460 C C . GLN A 1 183 ? -17.784 -3.001 3.608 1.00 97.50 183 GLN A C 1
ATOM 1462 O O . GLN A 1 183 ? -17.299 -3.288 2.520 1.00 97.50 183 GLN A O 1
ATOM 1467 N N . GLY A 1 184 ? -18.504 -1.890 3.794 1.00 97.94 184 GLY A N 1
ATOM 1468 C CA . GLY A 1 184 ? -18.638 -0.849 2.774 1.00 97.94 184 GLY A CA 1
ATOM 1469 C C . GLY A 1 184 ? -17.290 -0.215 2.445 1.00 97.94 184 GLY A C 1
ATOM 1470 O O . GLY A 1 184 ? -16.881 -0.216 1.289 1.00 97.94 184 GLY A O 1
ATOM 1471 N N . LEU A 1 185 ? -16.568 0.216 3.479 1.00 97.75 185 LEU A N 1
ATOM 1472 C CA . LEU A 1 185 ? -15.241 0.813 3.366 1.00 97.75 185 LEU A CA 1
ATOM 1473 C C . LEU A 1 185 ? -14.247 -0.130 2.671 1.00 97.75 185 LEU A C 1
ATOM 1475 O O . LEU A 1 185 ? -13.595 0.266 1.709 1.00 97.75 185 LEU A O 1
ATOM 1479 N N . ILE A 1 186 ? -14.175 -1.393 3.105 1.00 98.44 186 ILE A N 1
ATOM 1480 C CA . ILE A 1 186 ? -13.262 -2.386 2.520 1.00 98.44 186 ILE A CA 1
ATOM 1481 C C . ILE A 1 186 ? -13.628 -2.703 1.065 1.00 98.44 186 ILE A C 1
ATOM 1483 O O . ILE A 1 186 ? -12.736 -2.834 0.233 1.00 98.44 186 ILE A O 1
ATOM 1487 N N . ARG A 1 187 ? -14.922 -2.781 0.716 1.00 98.56 187 ARG A N 1
ATOM 1488 C CA . ARG A 1 187 ? -15.336 -2.946 -0.689 1.00 98.56 187 ARG A CA 1
ATOM 1489 C C . ARG A 1 187 ? -14.889 -1.773 -1.549 1.00 98.56 187 ARG A C 1
ATOM 1491 O O . ARG A 1 187 ? -14.346 -2.000 -2.619 1.00 98.56 187 ARG A O 1
ATOM 1498 N N . GLU A 1 188 ? -15.079 -0.538 -1.084 1.00 98.38 188 GLU A N 1
ATOM 1499 C CA . GLU A 1 188 ? -14.599 0.636 -1.819 1.00 98.38 188 GLU A CA 1
ATOM 1500 C C . GLU A 1 188 ? -13.084 0.572 -2.050 1.00 98.38 188 GLU A C 1
ATOM 1502 O O . GLU A 1 188 ? -12.633 0.830 -3.165 1.00 98.38 188 GLU A O 1
ATOM 1507 N N . ALA A 1 189 ? -12.313 0.181 -1.029 1.00 98.00 189 ALA A N 1
ATOM 1508 C CA . ALA A 1 189 ? -10.865 0.066 -1.149 1.00 98.00 189 ALA A CA 1
ATOM 1509 C C . ALA A 1 189 ? -10.445 -1.004 -2.176 1.00 98.00 189 ALA A C 1
ATOM 1511 O O . ALA A 1 189 ? -9.603 -0.745 -3.034 1.00 98.00 189 ALA A O 1
ATOM 1512 N N . VAL A 1 190 ? -11.088 -2.176 -2.140 1.00 98.38 190 VAL A N 1
ATOM 1513 C CA . VAL A 1 190 ? -10.860 -3.268 -3.100 1.00 98.38 190 VAL A CA 1
ATOM 1514 C C . VAL A 1 190 ? -11.169 -2.840 -4.531 1.00 98.38 190 VAL A C 1
ATOM 1516 O O . VAL A 1 190 ? -10.373 -3.090 -5.430 1.00 98.38 190 VAL A O 1
ATOM 1519 N N . GLU A 1 191 ? -12.299 -2.173 -4.763 1.00 98.25 191 GLU A N 1
ATOM 1520 C CA . GLU A 1 191 ? -12.684 -1.746 -6.113 1.00 98.25 191 GLU A CA 1
ATOM 1521 C C . GLU A 1 191 ? -11.751 -0.659 -6.669 1.00 98.25 191 GLU A C 1
ATOM 1523 O O . GLU A 1 191 ? -11.472 -0.627 -7.868 1.00 98.25 191 GLU A O 1
ATOM 1528 N N . LEU A 1 192 ? -11.220 0.215 -5.808 1.00 97.00 192 LEU A N 1
ATOM 1529 C CA . LEU A 1 192 ? -10.190 1.179 -6.199 1.00 97.00 192 LEU A CA 1
ATOM 1530 C C . LEU A 1 192 ? -8.872 0.495 -6.570 1.00 97.00 192 LEU A C 1
ATOM 1532 O O . LEU A 1 192 ? -8.238 0.895 -7.547 1.00 97.00 192 LEU A O 1
ATOM 1536 N N . GLU A 1 193 ? -8.475 -0.530 -5.820 1.00 96.12 193 GLU A N 1
ATOM 1537 C CA . GLU A 1 193 ? -7.254 -1.290 -6.084 1.00 96.12 193 GLU A CA 1
ATOM 1538 C C . GLU A 1 193 ? -7.346 -2.098 -7.381 1.00 96.12 193 GLU A C 1
ATOM 1540 O O . GLU A 1 193 ? -6.442 -2.035 -8.215 1.00 96.12 193 GLU A O 1
ATOM 1545 N N . LYS A 1 194 ? -8.478 -2.774 -7.608 1.00 95.94 194 LYS A N 1
ATOM 1546 C CA . LYS A 1 194 ? -8.761 -3.479 -8.866 1.00 95.94 194 LYS A CA 1
ATOM 1547 C C . LYS A 1 194 ? -8.692 -2.535 -10.064 1.00 95.94 194 LYS A C 1
ATOM 1549 O O . LYS A 1 194 ? -7.983 -2.819 -11.024 1.00 95.94 194 LYS A O 1
ATOM 1554 N N . ALA A 1 195 ? -9.366 -1.385 -9.976 1.00 94.75 195 ALA A N 1
ATOM 1555 C CA . ALA A 1 195 ? -9.366 -0.393 -11.048 1.00 94.75 195 ALA A CA 1
ATOM 1556 C C . ALA A 1 195 ? -7.967 0.188 -11.307 1.00 94.75 195 ALA A C 1
ATOM 1558 O O . ALA A 1 195 ? -7.618 0.470 -12.452 1.00 94.75 195 ALA A O 1
ATOM 1559 N N . PHE A 1 196 ? -7.163 0.382 -10.255 1.00 92.38 196 PHE A N 1
ATOM 1560 C CA . PHE A 1 196 ? -5.772 0.801 -10.400 1.00 92.38 196 PHE A CA 1
ATOM 1561 C C . PHE A 1 196 ? -4.961 -0.230 -11.182 1.00 92.38 196 PHE A C 1
ATOM 1563 O O . PHE A 1 196 ? -4.319 0.135 -12.166 1.00 92.38 196 PHE A O 1
ATOM 1570 N N . PHE A 1 197 ? -5.022 -1.498 -10.779 1.00 91.31 197 PHE A N 1
ATOM 1571 C CA . PHE A 1 197 ? -4.231 -2.538 -11.420 1.00 91.31 197 PHE A CA 1
ATOM 1572 C C . PHE A 1 197 ? -4.665 -2.805 -12.863 1.00 91.31 197 PHE A C 1
ATOM 1574 O O . PHE A 1 197 ? -3.816 -2.943 -13.736 1.00 91.31 197 PHE A O 1
ATOM 1581 N N . GLU A 1 198 ? -5.970 -2.823 -13.135 1.00 91.62 198 GLU A N 1
ATOM 1582 C CA . GLU A 1 198 ? -6.509 -2.973 -14.491 1.00 91.62 198 GLU A CA 1
ATOM 1583 C C . GLU A 1 198 ? -6.027 -1.847 -15.420 1.00 91.62 198 GLU A C 1
ATOM 1585 O O . GLU A 1 198 ? -5.627 -2.103 -16.553 1.00 91.62 198 GLU A O 1
ATOM 1590 N N . ALA A 1 199 ? -5.989 -0.605 -14.926 1.00 88.69 199 ALA A N 1
ATOM 1591 C CA . ALA A 1 199 ? -5.466 0.524 -15.692 1.00 88.69 199 ALA A CA 1
ATOM 1592 C C . ALA A 1 199 ? -3.940 0.464 -15.879 1.00 88.69 199 ALA A C 1
ATOM 1594 O O . ALA A 1 199 ? -3.436 0.877 -16.922 1.00 88.69 199 ALA A O 1
ATOM 1595 N N . ALA A 1 200 ? -3.205 -0.030 -14.878 1.00 85.81 200 ALA A N 1
ATOM 1596 C CA . ALA A 1 200 ? -1.754 -0.182 -14.948 1.00 85.81 200 ALA A CA 1
ATOM 1597 C C . ALA A 1 200 ? -1.332 -1.337 -15.872 1.00 85.81 200 ALA A C 1
ATOM 1599 O O . ALA A 1 200 ? -0.258 -1.273 -16.469 1.00 85.81 200 ALA A O 1
ATOM 1600 N N . LEU A 1 201 ? -2.167 -2.374 -16.001 1.00 84.94 201 LEU A N 1
ATOM 1601 C CA . LEU A 1 201 ? -1.893 -3.593 -16.756 1.00 84.94 201 LEU A CA 1
ATOM 1602 C C . LEU A 1 201 ? -2.823 -3.737 -17.982 1.00 84.94 201 LEU A C 1
ATOM 1604 O O . LEU A 1 201 ? -3.732 -4.570 -17.971 1.00 84.94 201 LEU A O 1
ATOM 1608 N N . PRO A 1 202 ? -2.597 -2.974 -19.071 1.00 69.56 202 PRO A N 1
ATOM 1609 C CA . PRO A 1 202 ? -3.467 -3.007 -20.249 1.00 69.56 202 PRO A CA 1
ATOM 1610 C C . PRO A 1 202 ? -3.400 -4.335 -21.018 1.00 69.56 202 PRO A C 1
ATOM 1612 O O . PRO A 1 202 ? -4.331 -4.672 -21.751 1.00 69.56 202 PRO A O 1
ATOM 1615 N N . THR A 1 203 ? -2.310 -5.095 -20.873 1.00 77.69 203 THR A N 1
ATOM 1616 C CA . THR A 1 203 ? -2.111 -6.398 -21.517 1.00 77.69 203 THR A CA 1
ATOM 1617 C C . THR A 1 203 ? -1.793 -7.484 -20.482 1.00 77.69 203 THR A C 1
ATOM 1619 O O . THR A 1 203 ? -1.003 -7.255 -19.565 1.00 77.69 203 THR A O 1
ATOM 1622 N N . PRO A 1 204 ? -2.380 -8.693 -20.600 1.00 83.56 204 PRO A N 1
ATOM 1623 C CA . PRO A 1 204 ? -2.053 -9.801 -19.710 1.00 83.56 204 PRO A CA 1
ATOM 1624 C C . PRO A 1 204 ? -0.566 -10.165 -19.769 1.00 83.56 204 PRO A C 1
ATOM 1626 O O . PRO A 1 204 ? 0.003 -10.317 -20.851 1.00 83.56 204 PRO A O 1
ATOM 1629 N N . LEU A 1 205 ? 0.041 -10.395 -18.606 1.00 80.94 205 LEU A N 1
ATOM 1630 C CA . LEU A 1 205 ? 1.409 -10.890 -18.490 1.00 80.94 205 LEU A CA 1
ATOM 1631 C C . LEU A 1 205 ? 1.412 -12.401 -18.243 1.00 80.94 205 LEU A C 1
ATOM 1633 O O . LEU A 1 205 ? 0.448 -13.005 -17.767 1.00 80.94 205 LEU A O 1
ATOM 1637 N N . ALA A 1 206 ? 2.531 -13.048 -18.561 1.00 81.38 206 ALA A N 1
ATOM 1638 C CA . ALA A 1 206 ? 2.680 -14.480 -18.335 1.00 81.38 206 ALA A CA 1
ATOM 1639 C C . ALA A 1 206 ? 2.558 -14.811 -16.834 1.00 81.38 206 ALA A C 1
ATOM 1641 O O . ALA A 1 206 ? 3.444 -14.481 -16.048 1.00 81.38 206 ALA A O 1
ATOM 1642 N N . GLY A 1 207 ? 1.469 -15.479 -16.444 1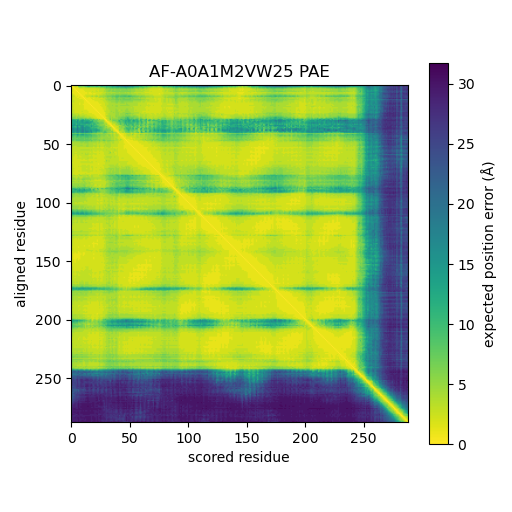.00 80.25 207 GLY A N 1
ATOM 1643 C CA . GLY A 1 207 ? 1.207 -15.865 -15.053 1.00 80.25 207 GLY A CA 1
ATOM 1644 C C . GLY A 1 207 ? 0.631 -14.757 -14.161 1.00 80.25 207 GLY A C 1
ATOM 1645 O O . GLY A 1 207 ? 0.559 -14.960 -12.953 1.00 80.25 207 GLY A O 1
ATOM 1646 N N . MET A 1 208 ? 0.221 -13.613 -14.726 1.00 88.06 208 MET A N 1
ATOM 1647 C CA . MET A 1 208 ? -0.452 -12.531 -13.998 1.00 88.06 208 MET A CA 1
ATOM 1648 C C . MET A 1 208 ? -1.363 -11.730 -14.938 1.00 88.06 208 MET A C 1
ATOM 1650 O O . MET A 1 208 ? -0.923 -11.230 -15.969 1.00 88.06 208 MET A O 1
ATOM 1654 N N . ASN A 1 209 ? -2.637 -11.594 -14.585 1.00 91.12 209 ASN A N 1
ATOM 1655 C CA . ASN A 1 209 ? -3.611 -10.794 -15.329 1.00 91.12 209 ASN A CA 1
ATOM 1656 C C . ASN A 1 209 ? -4.541 -10.053 -14.355 1.00 91.12 209 ASN A C 1
ATOM 1658 O O . ASN A 1 209 ? -4.456 -10.264 -13.142 1.00 91.12 209 ASN A O 1
ATOM 1662 N N . ALA A 1 210 ? -5.408 -9.189 -14.888 1.00 91.62 210 ALA A N 1
ATOM 1663 C CA . ALA A 1 210 ? -6.331 -8.392 -14.085 1.00 91.62 210 ALA A CA 1
ATOM 1664 C C . ALA A 1 210 ? -7.274 -9.256 -13.227 1.00 91.62 210 ALA A C 1
ATOM 1666 O O . ALA A 1 210 ? -7.447 -8.956 -12.050 1.00 91.62 210 ALA A O 1
ATOM 1667 N N . ASP A 1 211 ? -7.801 -10.362 -13.764 1.00 93.25 211 ASP A N 1
ATOM 1668 C CA . ASP A 1 211 ? -8.722 -11.249 -13.037 1.00 93.25 211 ASP A CA 1
ATOM 1669 C C . ASP A 1 211 ? -8.043 -11.929 -11.839 1.00 93.25 211 ASP A C 1
ATOM 1671 O O . ASP A 1 211 ? -8.556 -11.897 -10.722 1.00 93.25 211 ASP A O 1
ATOM 1675 N N . LEU A 1 212 ? -6.854 -12.505 -12.046 1.00 94.94 212 LEU A N 1
ATOM 1676 C CA . LEU A 1 212 ? -6.073 -13.134 -10.978 1.00 94.94 212 LEU A CA 1
ATOM 1677 C C . LEU A 1 212 ? -5.647 -12.098 -9.935 1.00 94.94 212 LEU A C 1
ATOM 1679 O O . LEU A 1 212 ? -5.664 -12.381 -8.741 1.00 94.94 212 LEU A O 1
ATOM 1683 N N . MET A 1 213 ? -5.288 -10.885 -10.358 1.00 95.12 213 MET A N 1
ATOM 1684 C CA . MET A 1 213 ? -4.950 -9.835 -9.402 1.00 95.12 213 MET A CA 1
ATOM 1685 C C . MET A 1 213 ? -6.169 -9.384 -8.600 1.00 95.12 213 MET A C 1
ATOM 1687 O O . MET A 1 213 ? -6.064 -9.196 -7.392 1.00 95.12 213 MET A O 1
ATOM 1691 N N . ALA A 1 214 ? -7.335 -9.271 -9.235 1.00 96.38 214 ALA A N 1
ATOM 1692 C CA . ALA A 1 214 ? -8.577 -8.957 -8.546 1.00 96.38 214 ALA A CA 1
ATOM 1693 C C . ALA A 1 214 ? -8.906 -10.009 -7.478 1.00 96.38 214 ALA A C 1
ATOM 1695 O O . ALA A 1 214 ? -9.239 -9.641 -6.353 1.00 96.38 214 ALA A O 1
ATOM 1696 N N . GLU A 1 215 ? -8.743 -11.300 -7.788 1.00 96.94 215 GLU A N 1
ATOM 1697 C CA . GLU A 1 215 ? -8.902 -12.373 -6.800 1.00 96.94 215 GLU A CA 1
ATOM 1698 C C . GLU A 1 215 ? -7.879 -12.278 -5.661 1.00 96.94 215 GLU A C 1
ATOM 1700 O O . GLU A 1 215 ? -8.235 -12.479 -4.501 1.00 96.94 215 GLU A O 1
ATOM 1705 N N . TYR A 1 216 ? -6.625 -11.927 -5.949 1.00 96.69 216 TYR A N 1
ATOM 1706 C CA . TYR A 1 216 ? -5.615 -11.733 -4.909 1.00 96.69 216 TYR A CA 1
ATOM 1707 C C . TYR A 1 216 ? -5.938 -10.556 -3.977 1.00 96.69 216 TYR A C 1
ATOM 1709 O O . TYR A 1 216 ? -5.867 -10.703 -2.758 1.00 96.69 216 TYR A O 1
ATOM 1717 N N . VAL A 1 217 ? -6.361 -9.413 -4.522 1.00 97.44 217 VAL A N 1
ATOM 1718 C CA . VAL A 1 217 ? -6.785 -8.246 -3.727 1.00 97.44 217 VAL A CA 1
ATOM 1719 C C . VAL A 1 217 ? -7.974 -8.603 -2.825 1.00 97.44 217 VAL A C 1
ATOM 1721 O O . VAL A 1 217 ? -8.037 -8.180 -1.671 1.00 97.44 217 VAL A O 1
ATOM 1724 N N . GLU A 1 218 ? -8.903 -9.429 -3.313 1.00 98.25 218 GLU A N 1
ATOM 1725 C CA . GLU A 1 218 ? -10.017 -9.953 -2.515 1.00 98.25 218 GLU A CA 1
ATOM 1726 C C . GLU A 1 218 ? -9.554 -10.849 -1.354 1.00 98.25 218 GLU A C 1
ATOM 1728 O O . GLU A 1 218 ? -10.114 -10.764 -0.259 1.00 98.25 218 GLU A O 1
ATOM 1733 N N . VAL A 1 219 ? -8.519 -11.673 -1.560 1.00 96.62 219 VAL A N 1
ATOM 1734 C CA . VAL A 1 219 ? -7.898 -12.482 -0.494 1.00 96.62 219 VAL A CA 1
ATOM 1735 C C . VAL A 1 219 ? -7.284 -11.586 0.579 1.00 96.62 219 VAL A C 1
ATOM 1737 O O . VAL A 1 219 ? -7.530 -11.800 1.766 1.00 96.62 219 VAL A O 1
ATOM 1740 N N . VAL A 1 220 ? -6.533 -10.559 0.174 1.00 96.75 220 VAL A N 1
ATOM 1741 C CA . VAL A 1 220 ? -5.907 -9.599 1.099 1.00 96.75 220 VAL A CA 1
ATOM 1742 C C . VAL A 1 220 ? -6.962 -8.839 1.907 1.00 96.75 220 VAL A C 1
ATOM 1744 O O . VAL A 1 220 ? -6.830 -8.672 3.119 1.00 96.75 220 VAL A O 1
ATOM 1747 N N . ALA A 1 221 ? -8.057 -8.431 1.267 1.00 98.12 221 ALA A N 1
ATOM 1748 C CA . ALA A 1 221 ? -9.152 -7.746 1.943 1.00 98.12 221 ALA A CA 1
ATOM 1749 C C . ALA A 1 221 ? -9.864 -8.626 2.981 1.00 98.12 221 ALA A C 1
ATOM 1751 O O . ALA A 1 221 ? -10.239 -8.146 4.054 1.00 98.12 221 ALA A O 1
ATOM 1752 N N . ASP A 1 222 ? -10.049 -9.911 2.682 1.00 98.12 222 ASP A N 1
ATOM 1753 C CA . ASP A 1 222 ? -10.625 -10.863 3.628 1.00 98.12 222 ASP A CA 1
ATOM 1754 C C . ASP A 1 222 ? -9.698 -11.156 4.811 1.00 98.12 222 ASP A C 1
ATOM 1756 O O . ASP A 1 222 ? -10.185 -11.292 5.937 1.00 98.12 222 ASP A O 1
ATOM 1760 N N . ASP A 1 223 ? -8.384 -11.203 4.583 1.00 95.94 223 ASP A N 1
ATOM 1761 C CA . ASP A 1 223 ? -7.391 -11.310 5.652 1.00 95.94 223 ASP A CA 1
ATOM 1762 C C . ASP A 1 223 ? -7.423 -10.077 6.571 1.00 95.94 223 ASP A C 1
ATOM 1764 O O . ASP A 1 223 ? -7.529 -10.215 7.791 1.00 95.94 223 ASP A O 1
ATOM 1768 N N . LEU A 1 224 ? -7.469 -8.864 6.007 1.00 97.44 224 LEU A N 1
ATOM 1769 C CA . LEU A 1 224 ? -7.620 -7.637 6.795 1.00 97.44 224 LEU A CA 1
ATOM 1770 C C . LEU A 1 224 ? -8.927 -7.634 7.605 1.00 97.44 224 LEU A C 1
ATOM 1772 O O . LEU A 1 224 ? -8.930 -7.314 8.795 1.00 97.44 224 LEU A O 1
ATOM 1776 N N . LEU A 1 225 ? -10.048 -8.037 6.998 1.00 98.12 225 LEU A N 1
ATOM 1777 C CA . LEU A 1 225 ? -11.320 -8.178 7.712 1.00 98.12 225 LEU A CA 1
ATOM 1778 C C . LEU A 1 225 ? -11.208 -9.161 8.876 1.00 98.12 225 LEU A C 1
ATOM 1780 O O . LEU A 1 225 ? -11.746 -8.884 9.949 1.00 98.12 225 LEU A O 1
ATOM 1784 N N . HIS A 1 226 ? -10.512 -10.281 8.680 1.00 96.06 226 HIS A N 1
ATOM 1785 C CA . HIS A 1 226 ? -10.282 -11.264 9.728 1.00 96.06 226 HIS A CA 1
ATOM 1786 C C . HIS A 1 226 ? -9.472 -10.676 10.892 1.00 96.06 226 HIS A C 1
ATOM 1788 O O . HIS A 1 226 ? -9.911 -10.789 12.038 1.00 96.06 226 HIS A O 1
ATOM 1794 N N . ARG A 1 227 ? -8.361 -9.979 10.607 1.00 95.06 227 ARG A N 1
ATOM 1795 C CA . ARG A 1 227 ? -7.521 -9.298 11.616 1.00 95.06 227 ARG A CA 1
ATOM 1796 C C . ARG A 1 227 ? -8.286 -8.217 12.387 1.00 95.06 227 ARG A C 1
ATOM 1798 O O . ARG A 1 227 ? -8.081 -8.050 13.582 1.00 95.06 227 ARG A O 1
ATOM 1805 N N . LEU A 1 228 ? -9.229 -7.538 11.734 1.00 96.44 228 LEU A N 1
ATOM 1806 C CA . LEU A 1 228 ? -10.131 -6.562 12.360 1.00 96.44 228 LEU A CA 1
ATOM 18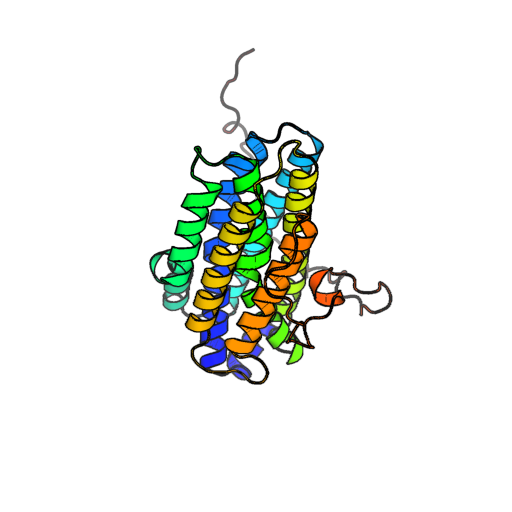07 C C . LEU A 1 228 ? -11.298 -7.200 13.149 1.00 96.44 228 LEU A C 1
ATOM 1809 O O . LEU A 1 228 ? -12.123 -6.480 13.718 1.00 96.44 228 LEU A O 1
ATOM 1813 N N . GLY A 1 229 ? -11.404 -8.534 13.180 1.00 96.44 229 GLY A N 1
ATOM 1814 C CA . GLY A 1 229 ? -12.448 -9.269 13.904 1.00 96.44 229 GLY A CA 1
ATOM 1815 C C . GLY A 1 229 ? -13.776 -9.419 13.150 1.00 96.44 229 GLY A C 1
ATOM 1816 O O . GLY A 1 229 ? -14.810 -9.713 13.758 1.00 96.44 229 GLY A O 1
ATOM 1817 N N . TYR A 1 230 ? -13.785 -9.226 11.830 1.00 97.62 230 TYR A N 1
ATOM 1818 C CA . TYR A 1 230 ? -14.968 -9.339 10.976 1.00 97.62 230 TYR A CA 1
ATOM 1819 C C . TYR A 1 230 ? -14.958 -10.605 10.117 1.00 97.62 230 TYR A C 1
ATOM 1821 O O . TYR A 1 230 ? -13.946 -11.265 9.905 1.00 97.62 230 TYR A O 1
ATOM 1829 N N . ARG A 1 231 ? -16.143 -10.968 9.613 1.00 96.69 231 ARG A N 1
ATOM 1830 C CA . ARG A 1 231 ? -16.283 -12.103 8.694 1.00 96.69 231 ARG A CA 1
ATOM 1831 C C . ARG A 1 231 ? -15.860 -11.713 7.271 1.00 96.69 231 ARG A C 1
ATOM 1833 O O . ARG A 1 231 ? -16.241 -10.619 6.841 1.00 96.69 231 ARG A O 1
ATOM 1840 N N . PRO A 1 232 ? -15.213 -12.635 6.534 1.00 96.62 232 PRO A N 1
ATOM 1841 C CA . PRO A 1 232 ? -14.812 -12.423 5.145 1.00 96.62 232 PRO A CA 1
ATOM 1842 C C . PRO A 1 232 ? -16.011 -12.180 4.221 1.00 96.62 232 PRO A C 1
ATOM 1844 O O . PRO A 1 232 ? -17.115 -12.695 4.462 1.00 96.62 232 PRO A O 1
ATOM 1847 N N . ILE A 1 233 ? -15.775 -11.414 3.157 1.00 97.38 233 ILE A N 1
ATOM 1848 C CA . ILE A 1 233 ? -16.734 -11.066 2.106 1.00 97.38 233 ILE A CA 1
ATOM 1849 C C . ILE A 1 233 ? -16.560 -11.982 0.887 1.00 97.38 233 ILE A C 1
ATOM 1851 O O . ILE A 1 233 ? -17.570 -12.476 0.384 1.00 97.38 233 ILE A O 1
ATOM 1855 N N . TYR A 1 234 ? -15.327 -12.217 0.429 1.00 97.62 234 TYR A N 1
ATOM 1856 C CA . TYR A 1 234 ? -15.050 -12.761 -0.910 1.00 97.62 234 TYR A CA 1
ATOM 1857 C C . TYR A 1 234 ? -14.788 -14.273 -0.930 1.00 97.62 234 TYR A C 1
ATOM 1859 O O . TYR A 1 234 ? -15.277 -14.983 -1.808 1.00 97.62 234 TYR A O 1
ATOM 1867 N N . LYS A 1 235 ? -14.077 -14.783 0.079 1.00 96.31 235 LYS A N 1
ATOM 1868 C CA . LYS A 1 235 ? -13.743 -16.193 0.333 1.00 96.31 235 LYS A CA 1
ATOM 1869 C C . LYS A 1 235 ? -13.040 -16.869 -0.844 1.00 96.31 235 LYS A C 1
ATOM 1871 O O . LYS A 1 235 ? -13.334 -18.019 -1.178 1.00 96.31 235 LYS A O 1
ATOM 1876 N N . LYS A 1 236 ? -12.125 -16.137 -1.474 1.00 94.19 236 LYS A N 1
ATOM 1877 C CA . LYS A 1 236 ? -11.258 -16.627 -2.547 1.00 94.19 236 LYS A CA 1
ATOM 1878 C C . LYS A 1 236 ? -10.014 -17.312 -1.976 1.00 94.19 236 LYS A C 1
ATOM 1880 O O . LYS A 1 236 ? -9.675 -17.132 -0.809 1.00 94.19 236 LYS A O 1
ATOM 1885 N N . GLY A 1 237 ? -9.355 -18.122 -2.800 1.00 91.44 237 GLY A N 1
ATOM 1886 C CA . GLY A 1 237 ? -8.016 -18.643 -2.516 1.00 91.44 237 GLY A CA 1
ATOM 1887 C C . GLY A 1 237 ? -6.958 -17.780 -3.195 1.00 91.44 237 GLY A C 1
ATOM 1888 O O . GLY A 1 237 ? -7.256 -17.149 -4.204 1.00 91.44 237 GLY A O 1
ATOM 1889 N N . ASN A 1 238 ? -5.732 -17.760 -2.663 1.00 93.06 238 ASN A N 1
ATOM 1890 C CA . ASN A 1 238 ? -4.625 -17.032 -3.285 1.00 93.06 238 ASN A CA 1
ATOM 1891 C C . ASN A 1 238 ? -4.331 -17.608 -4.691 1.00 93.06 238 ASN A C 1
ATOM 1893 O O . ASN A 1 238 ? -3.943 -18.777 -4.785 1.00 93.06 238 ASN A O 1
ATOM 1897 N N . PRO A 1 239 ? -4.487 -16.817 -5.770 1.00 94.12 239 PRO A N 1
ATOM 1898 C CA . PRO A 1 239 ? -4.265 -17.287 -7.135 1.00 94.12 239 PRO A CA 1
ATOM 1899 C C . PRO A 1 239 ? -2.779 -17.339 -7.520 1.00 94.12 239 PRO A C 1
ATOM 1901 O O . PRO A 1 239 ? -2.430 -17.933 -8.542 1.00 94.12 239 PRO A O 1
ATOM 1904 N N . PHE A 1 240 ? -1.892 -16.727 -6.728 1.00 92.81 240 PHE A N 1
ATOM 1905 C CA . PHE A 1 240 ? -0.479 -16.576 -7.052 1.00 92.81 240 PHE A CA 1
ATOM 1906 C C . PHE A 1 240 ? 0.404 -17.538 -6.249 1.00 92.81 240 PHE A C 1
ATOM 1908 O O . PHE A 1 240 ? 0.711 -17.274 -5.085 1.00 92.81 240 PHE A O 1
ATOM 1915 N N . PRO A 1 241 ? 0.921 -18.619 -6.865 1.00 89.75 241 PRO A N 1
ATOM 1916 C CA . PRO A 1 241 ? 1.766 -19.588 -6.165 1.00 89.75 241 PRO A CA 1
ATOM 1917 C C . PRO A 1 241 ? 3.133 -19.017 -5.756 1.00 89.75 241 PRO A C 1
ATOM 1919 O O . PRO A 1 241 ? 3.816 -19.599 -4.919 1.00 89.75 241 PRO A O 1
ATOM 1922 N N . PHE A 1 242 ? 3.549 -17.892 -6.348 1.00 86.69 242 PHE A N 1
ATOM 1923 C CA . PHE A 1 242 ? 4.786 -17.189 -5.994 1.00 86.69 242 PHE A CA 1
ATOM 1924 C C . PHE A 1 242 ? 4.641 -16.290 -4.756 1.00 86.69 242 PHE A C 1
ATOM 1926 O O . PHE A 1 242 ? 5.648 -15.796 -4.250 1.00 86.69 242 PHE A O 1
ATOM 1933 N N . ILE A 1 243 ? 3.415 -16.082 -4.266 1.00 83.75 243 ILE A N 1
ATOM 1934 C CA . ILE A 1 243 ? 3.143 -15.372 -3.017 1.00 83.75 243 ILE A CA 1
ATOM 1935 C C . ILE A 1 243 ? 2.910 -16.425 -1.936 1.00 83.75 243 ILE A C 1
ATOM 1937 O O . ILE A 1 243 ? 1.815 -16.964 -1.796 1.00 83.75 243 ILE A O 1
ATOM 1941 N N . THR A 1 244 ? 3.967 -16.751 -1.199 1.00 72.06 244 THR A N 1
ATOM 1942 C CA . THR A 1 244 ? 3.928 -17.670 -0.053 1.00 72.06 244 THR A CA 1
ATOM 1943 C C . THR A 1 244 ? 3.928 -16.887 1.260 1.00 72.06 244 THR A C 1
ATOM 1945 O O . THR A 1 244 ? 4.390 -15.748 1.290 1.00 72.06 244 THR A O 1
ATOM 1948 N N . ASP A 1 245 ? 3.499 -17.501 2.368 1.00 56.00 245 ASP A N 1
ATOM 1949 C CA . ASP A 1 245 ? 3.515 -16.869 3.705 1.00 56.00 245 ASP A CA 1
ATOM 1950 C C . ASP A 1 245 ? 4.899 -16.294 4.068 1.00 56.00 245 ASP A C 1
ATOM 1952 O O . ASP A 1 245 ? 5.023 -15.221 4.651 1.00 56.00 245 ASP A O 1
ATOM 1956 N N . THR A 1 246 ? 5.971 -16.960 3.629 1.00 48.62 246 THR A N 1
ATOM 1957 C CA . THR A 1 246 ? 7.371 -16.515 3.748 1.00 48.62 246 THR A CA 1
ATOM 1958 C C . THR A 1 246 ? 7.666 -15.167 3.083 1.00 48.62 246 THR A C 1
ATOM 1960 O O . THR A 1 246 ? 8.571 -14.466 3.533 1.00 48.62 246 THR A O 1
ATOM 1963 N N . ALA A 1 247 ? 6.952 -14.811 2.011 1.00 49.56 247 ALA A N 1
ATOM 1964 C CA . ALA A 1 247 ? 7.131 -13.560 1.277 1.00 49.56 247 ALA A CA 1
ATOM 1965 C C . ALA A 1 247 ? 6.381 -12.377 1.915 1.00 49.56 247 ALA A C 1
ATOM 1967 O O . ALA A 1 247 ? 6.813 -11.243 1.736 1.00 49.56 247 ALA A O 1
ATOM 1968 N N . LEU A 1 248 ? 5.303 -12.638 2.666 1.00 49.69 248 LEU A N 1
ATOM 1969 C CA . LEU A 1 248 ? 4.448 -11.611 3.280 1.00 49.69 248 LEU A CA 1
ATOM 1970 C C . LEU A 1 248 ? 4.753 -11.374 4.768 1.00 49.69 248 LEU A C 1
ATOM 1972 O O . LEU A 1 248 ? 4.664 -10.247 5.241 1.00 49.69 248 LEU A O 1
ATOM 1976 N N . ASP A 1 249 ? 5.177 -12.407 5.500 1.00 40.84 249 ASP A N 1
ATOM 1977 C CA . ASP A 1 249 ? 5.529 -12.289 6.924 1.00 40.84 249 ASP A CA 1
ATOM 1978 C C . ASP A 1 249 ? 7.027 -12.034 7.162 1.00 40.84 249 ASP A C 1
ATOM 1980 O O . ASP A 1 249 ? 7.484 -11.975 8.305 1.00 40.84 249 ASP A O 1
ATOM 1984 N N . GLY A 1 250 ? 7.844 -11.990 6.103 1.00 41.09 250 GLY A N 1
ATOM 1985 C CA . GLY A 1 250 ? 9.303 -11.898 6.224 1.00 41.09 250 GLY A CA 1
ATOM 1986 C C . GLY A 1 250 ? 9.944 -13.067 6.994 1.00 41.09 250 GLY A C 1
ATOM 1987 O O . GLY A 1 250 ? 11.133 -13.016 7.314 1.00 41.09 250 GLY A O 1
ATOM 1988 N N . ARG A 1 251 ? 9.188 -14.136 7.291 1.00 34.78 251 ARG A N 1
ATOM 1989 C CA . ARG A 1 251 ? 9.647 -15.322 8.028 1.00 34.78 251 ARG A CA 1
ATOM 1990 C C . ARG A 1 251 ? 10.523 -16.202 7.144 1.00 34.78 251 ARG A C 1
ATOM 1992 O O . ARG A 1 251 ? 10.138 -17.305 6.784 1.00 34.78 251 ARG A O 1
ATOM 1999 N N . THR A 1 252 ? 11.717 -15.741 6.792 1.00 33.78 252 THR A N 1
ATOM 2000 C CA . THR A 1 252 ? 12.747 -16.629 6.239 1.00 33.78 252 THR A CA 1
ATOM 2001 C C . THR A 1 252 ? 13.480 -17.329 7.377 1.00 33.78 252 THR A C 1
ATOM 2003 O O . THR A 1 252 ? 13.921 -16.700 8.338 1.00 33.78 252 THR A O 1
ATOM 2006 N N . ASN A 1 253 ? 13.595 -18.654 7.282 1.00 29.70 253 ASN A N 1
ATOM 2007 C CA . ASN A 1 253 ? 14.316 -19.469 8.252 1.00 29.70 253 ASN A CA 1
ATOM 2008 C C . ASN A 1 253 ? 15.789 -19.027 8.288 1.00 29.70 253 ASN A C 1
ATOM 2010 O O . ASN A 1 253 ? 16.446 -18.956 7.249 1.00 29.70 253 ASN A O 1
ATOM 2014 N N . PHE A 1 254 ? 16.321 -18.757 9.483 1.00 31.61 254 PHE A N 1
ATOM 2015 C CA . PHE A 1 254 ? 17.682 -18.241 9.713 1.00 31.61 254 PHE A CA 1
ATOM 2016 C C . PHE A 1 254 ? 18.790 -19.070 9.021 1.00 31.61 254 PHE A C 1
ATOM 2018 O O . PHE A 1 254 ? 19.852 -18.548 8.693 1.00 31.61 254 PHE A O 1
ATOM 2025 N N . PHE A 1 255 ? 18.528 -20.350 8.736 1.00 33.75 255 PHE A N 1
ATOM 2026 C CA . PHE A 1 255 ? 19.462 -21.279 8.091 1.00 33.75 255 PHE A CA 1
ATOM 2027 C C . PHE A 1 255 ? 19.434 -21.278 6.549 1.00 33.75 255 PHE A C 1
ATOM 2029 O O . PHE A 1 255 ? 20.303 -21.893 5.936 1.00 33.75 255 PHE A O 1
ATOM 2036 N N . GLU A 1 256 ? 18.482 -20.594 5.906 1.00 33.06 256 GLU A N 1
ATOM 2037 C CA . GLU A 1 256 ? 18.315 -20.617 4.439 1.00 33.06 256 GLU A CA 1
ATOM 2038 C C . GLU A 1 256 ? 18.965 -19.422 3.721 1.00 33.06 256 GLU A C 1
ATOM 2040 O O . GLU A 1 256 ? 19.086 -19.412 2.492 1.00 33.06 256 GLU A O 1
ATOM 2045 N N . ARG A 1 257 ? 19.451 -18.413 4.458 1.00 39.72 257 ARG A N 1
ATOM 2046 C CA . ARG A 1 257 ? 20.137 -17.263 3.854 1.00 39.72 257 ARG A CA 1
ATOM 2047 C C . ARG A 1 257 ? 21.582 -17.592 3.478 1.00 39.72 257 ARG A C 1
ATOM 2049 O O . ARG A 1 257 ? 22.430 -17.843 4.330 1.00 39.72 257 ARG A O 1
ATOM 2056 N N . ARG A 1 258 ? 21.926 -17.417 2.196 1.00 42.56 258 ARG A N 1
ATOM 2057 C CA . ARG A 1 258 ? 23.294 -17.021 1.821 1.00 42.56 258 ARG A CA 1
ATOM 2058 C C . ARG A 1 258 ? 23.473 -15.559 2.228 1.00 42.56 258 ARG A C 1
ATOM 2060 O O . ARG A 1 258 ? 22.901 -14.680 1.598 1.00 42.56 258 ARG A O 1
ATOM 2067 N N . VAL A 1 259 ? 24.239 -15.349 3.297 1.00 37.00 259 VAL A N 1
ATOM 2068 C CA . VAL A 1 259 ? 24.595 -14.082 3.963 1.00 37.00 259 VAL A CA 1
ATOM 2069 C C . VAL A 1 259 ? 24.713 -12.888 2.995 1.00 37.00 259 VAL A C 1
ATOM 2071 O O . VAL A 1 259 ? 25.781 -12.608 2.451 1.00 37.00 259 VAL A O 1
ATOM 2074 N N . SER A 1 260 ? 23.609 -12.171 2.779 1.00 48.78 260 SER A N 1
ATOM 2075 C CA . SER A 1 260 ? 23.566 -10.875 2.083 1.00 48.78 260 SER A CA 1
ATOM 2076 C C . SER A 1 260 ? 23.510 -9.693 3.057 1.00 48.78 260 SER A C 1
ATOM 2078 O O . SER A 1 260 ? 23.874 -8.583 2.680 1.00 48.78 260 SER A O 1
ATOM 2080 N N . GLU A 1 261 ? 23.147 -9.937 4.319 1.00 43.88 261 GLU A N 1
ATOM 2081 C CA . GLU A 1 261 ? 22.942 -8.914 5.360 1.00 43.88 261 GLU A CA 1
ATOM 2082 C C . GLU A 1 261 ? 24.235 -8.280 5.900 1.00 43.88 261 GLU A C 1
ATOM 2084 O O . GLU A 1 261 ? 24.182 -7.268 6.585 1.00 43.88 261 GLU A O 1
ATOM 2089 N N . TYR A 1 262 ? 25.406 -8.822 5.546 1.00 40.25 262 TYR A N 1
ATOM 2090 C CA . TYR A 1 262 ? 26.723 -8.303 5.948 1.00 40.25 262 TYR A CA 1
ATOM 2091 C C . TYR A 1 262 ? 27.567 -7.805 4.768 1.00 40.25 262 TYR A C 1
ATOM 2093 O O . TYR A 1 262 ? 28.800 -7.817 4.818 1.00 40.25 262 TYR A O 1
ATOM 2101 N N . ARG A 1 263 ? 26.950 -7.351 3.672 1.00 33.69 263 ARG A N 1
ATOM 2102 C CA . ARG A 1 263 ? 27.712 -6.606 2.662 1.00 33.69 263 ARG A CA 1
ATOM 2103 C C . ARG A 1 263 ? 27.962 -5.190 3.166 1.00 33.69 263 ARG A C 1
ATOM 2105 O O . ARG A 1 263 ? 27.146 -4.300 2.962 1.00 33.69 263 ARG A O 1
ATOM 2112 N N . MET A 1 264 ? 29.115 -4.988 3.807 1.00 33.97 264 MET A N 1
ATOM 2113 C CA . MET A 1 264 ? 29.627 -3.643 4.058 1.00 33.97 264 MET A CA 1
ATOM 2114 C C . MET A 1 264 ? 29.685 -2.871 2.738 1.00 33.97 264 MET A C 1
ATOM 2116 O O . MET A 1 264 ? 30.266 -3.344 1.757 1.00 33.97 264 MET A O 1
ATOM 2120 N N . ALA A 1 265 ? 29.085 -1.682 2.726 1.00 38.84 265 ALA A N 1
ATOM 2121 C CA . ALA A 1 265 ? 29.258 -0.735 1.640 1.00 38.84 265 ALA A CA 1
ATOM 2122 C C . ALA A 1 265 ? 30.763 -0.448 1.455 1.00 38.84 265 ALA A C 1
ATOM 2124 O O . ALA A 1 265 ? 31.485 -0.311 2.451 1.00 38.84 265 ALA A O 1
ATOM 2125 N N . PRO A 1 266 ? 31.278 -0.369 0.215 1.00 37.22 266 PRO A N 1
ATOM 2126 C CA . PRO A 1 266 ? 32.648 0.071 -0.003 1.00 37.22 266 PRO A CA 1
ATOM 2127 C C . PRO A 1 266 ? 32.818 1.470 0.598 1.00 37.22 266 PRO A C 1
ATOM 2129 O O . PRO A 1 266 ? 32.004 2.358 0.351 1.00 37.22 266 PRO A O 1
ATOM 2132 N N . ARG A 1 267 ? 33.860 1.650 1.423 1.00 32.50 267 ARG A N 1
ATOM 2133 C CA . ARG A 1 267 ? 34.182 2.929 2.071 1.00 32.50 267 ARG A CA 1
ATOM 2134 C C . ARG A 1 267 ? 34.251 4.032 1.014 1.00 32.50 267 ARG A C 1
ATOM 2136 O O . ARG A 1 267 ? 35.192 4.065 0.225 1.00 32.50 267 ARG A O 1
ATOM 2143 N N . ALA A 1 268 ? 33.286 4.947 1.031 1.00 36.69 268 ALA A N 1
ATOM 2144 C CA . ALA A 1 268 ? 33.427 6.218 0.344 1.00 36.69 268 ALA A CA 1
ATOM 2145 C C . ALA A 1 268 ? 34.577 6.983 1.014 1.00 36.69 268 ALA A C 1
ATOM 2147 O O . ALA A 1 268 ? 34.538 7.274 2.211 1.00 36.69 268 ALA A O 1
ATOM 2148 N N . VAL A 1 269 ? 35.638 7.261 0.257 1.00 34.72 269 VAL A N 1
ATOM 2149 C CA . VAL A 1 269 ? 36.700 8.170 0.692 1.00 34.72 269 VAL A CA 1
ATOM 2150 C C . VAL A 1 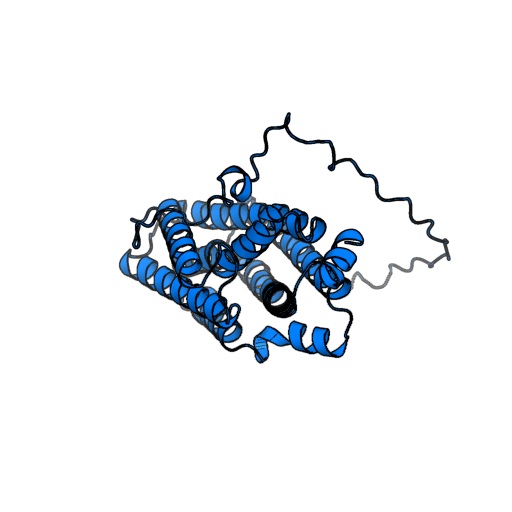269 ? 36.143 9.582 0.553 1.00 34.72 269 VAL A C 1
ATOM 2152 O O . VAL A 1 269 ? 36.174 10.168 -0.526 1.00 34.72 269 VAL A O 1
ATOM 2155 N N . PHE A 1 270 ? 35.584 10.116 1.637 1.00 32.78 270 PHE A N 1
ATOM 2156 C CA . PHE A 1 270 ? 35.201 11.521 1.696 1.00 32.78 270 PHE A CA 1
ATOM 2157 C C . PHE A 1 270 ? 36.465 12.375 1.804 1.00 32.78 270 PHE A C 1
ATOM 2159 O O . PHE A 1 270 ? 37.247 12.246 2.747 1.00 32.78 270 PHE A O 1
ATOM 2166 N N . HIS A 1 271 ? 36.679 13.248 0.822 1.00 33.81 271 HIS A N 1
ATOM 2167 C CA . HIS A 1 271 ? 37.711 14.270 0.897 1.00 33.81 271 HIS A CA 1
ATOM 2168 C C . HIS A 1 271 ? 37.236 15.338 1.891 1.00 33.81 271 HIS A C 1
ATOM 2170 O O . HIS A 1 271 ? 36.238 16.016 1.660 1.00 33.81 271 HIS A O 1
ATOM 2176 N N . THR A 1 272 ? 37.903 15.449 3.040 1.00 31.80 272 THR A N 1
ATOM 2177 C CA . THR A 1 272 ? 37.540 16.408 4.088 1.00 31.80 272 THR A CA 1
ATOM 2178 C C . THR A 1 272 ? 37.934 17.825 3.673 1.00 31.80 272 THR A C 1
ATOM 2180 O O . THR A 1 272 ? 39.060 18.257 3.922 1.00 31.80 272 THR A O 1
ATOM 2183 N N . SER A 1 273 ? 37.015 18.583 3.082 1.00 35.84 273 SER A N 1
ATOM 2184 C CA . SER A 1 273 ? 37.058 20.045 3.159 1.00 35.84 273 SER A CA 1
ATOM 2185 C C . SER A 1 273 ? 36.434 20.467 4.491 1.00 35.84 273 SER A C 1
ATOM 2187 O O . SER A 1 273 ? 35.277 20.151 4.761 1.00 35.84 273 SER A O 1
ATOM 2189 N N . ARG A 1 274 ? 37.216 21.135 5.351 1.00 34.16 274 ARG A N 1
ATOM 2190 C CA . ARG A 1 274 ? 36.752 21.669 6.641 1.00 34.16 274 ARG A CA 1
ATOM 2191 C C . ARG A 1 274 ? 35.574 22.619 6.415 1.00 34.16 274 ARG A C 1
ATOM 2193 O O . ARG A 1 274 ? 35.766 23.701 5.871 1.00 34.16 274 ARG A O 1
ATOM 2200 N N . ILE A 1 275 ? 34.394 22.230 6.881 1.00 35.81 275 ILE A N 1
ATOM 2201 C CA . ILE A 1 275 ? 33.271 23.142 7.094 1.00 35.81 275 ILE A CA 1
ATOM 2202 C C . ILE A 1 275 ? 33.368 23.606 8.549 1.00 35.81 275 ILE A C 1
ATOM 2204 O O . ILE A 1 275 ? 33.449 22.792 9.469 1.00 35.81 275 ILE A O 1
ATOM 2208 N N . SER A 1 276 ? 33.457 24.919 8.751 1.00 38.69 276 SER A N 1
ATOM 2209 C CA . SER A 1 276 ? 33.406 25.553 10.066 1.00 38.69 276 SER A CA 1
ATOM 2210 C C . SER A 1 276 ? 32.007 25.388 10.657 1.00 38.69 276 SER A C 1
ATOM 2212 O O . SER A 1 276 ? 31.033 25.858 10.073 1.00 38.69 276 SER A O 1
ATOM 2214 N N . ASN A 1 277 ? 31.915 24.734 11.811 1.00 34.97 277 ASN A N 1
ATOM 2215 C CA . ASN A 1 277 ? 30.679 24.595 12.571 1.00 34.97 277 ASN A CA 1
ATOM 2216 C C . ASN A 1 277 ? 30.316 25.939 13.215 1.00 34.97 277 ASN A C 1
ATOM 2218 O O . ASN A 1 277 ? 31.002 26.359 14.143 1.00 34.97 277 ASN A O 1
ATOM 2222 N N . ASN A 1 278 ? 29.246 26.584 12.749 1.00 34.66 278 ASN A N 1
ATOM 2223 C CA . ASN A 1 278 ? 28.603 27.683 13.464 1.00 34.66 278 ASN A CA 1
ATOM 2224 C C . ASN A 1 278 ? 27.178 27.234 13.819 1.00 34.66 278 ASN A C 1
ATOM 2226 O O . ASN A 1 278 ? 26.302 27.220 12.958 1.00 34.66 278 ASN A O 1
ATOM 2230 N N . TRP A 1 279 ? 26.986 26.773 15.058 1.00 38.56 279 TRP A N 1
ATOM 2231 C CA . TRP A 1 279 ? 25.717 26.229 15.571 1.00 38.56 279 TRP A CA 1
ATOM 2232 C C . TRP A 1 279 ? 24.850 27.281 16.286 1.00 38.56 279 TRP A C 1
ATOM 2234 O O . TRP A 1 279 ? 23.765 26.958 16.762 1.00 38.56 279 TRP A O 1
ATOM 2244 N N . ASP A 1 280 ? 25.267 28.546 16.295 1.00 38.38 280 ASP A N 1
ATOM 2245 C CA . ASP A 1 280 ? 24.649 29.616 17.093 1.00 38.38 280 ASP A CA 1
ATOM 2246 C C . ASP A 1 280 ? 23.348 30.203 16.496 1.00 38.38 280 ASP A C 1
ATOM 2248 O O . ASP A 1 280 ? 22.909 31.273 16.898 1.00 38.38 280 ASP A O 1
ATOM 2252 N N . GLY A 1 281 ? 22.717 29.534 15.523 1.00 38.91 281 GLY A N 1
ATOM 2253 C CA . GLY A 1 281 ? 21.546 30.064 14.802 1.00 38.91 281 GLY A CA 1
ATOM 2254 C C . GLY A 1 281 ? 20.255 29.242 14.883 1.00 38.91 281 GLY A C 1
ATOM 2255 O O . GLY A 1 281 ? 19.276 29.631 14.254 1.00 38.91 281 GLY A O 1
ATOM 2256 N N . ILE A 1 282 ? 20.236 28.100 15.584 1.00 42.31 282 ILE A N 1
ATOM 2257 C CA . ILE A 1 282 ? 19.101 27.143 15.541 1.00 42.31 282 ILE A CA 1
ATOM 2258 C C . ILE A 1 282 ? 18.291 27.102 16.852 1.00 42.31 282 ILE A C 1
ATOM 2260 O O . ILE A 1 282 ? 17.195 26.549 16.888 1.00 42.31 282 ILE A O 1
ATOM 2264 N N . LEU A 1 283 ? 18.761 27.748 17.917 1.00 38.78 283 LEU A N 1
ATOM 2265 C CA . LEU A 1 283 ? 18.001 27.902 19.156 1.00 38.78 283 LEU A CA 1
ATOM 2266 C C . LEU A 1 283 ? 17.583 29.366 19.276 1.00 38.78 283 LEU A C 1
ATOM 2268 O O . LEU A 1 283 ? 18.380 30.211 19.665 1.00 38.78 283 LEU A O 1
ATOM 2272 N N . GLY A 1 284 ? 16.350 29.667 18.867 1.00 32.75 284 GLY A N 1
ATOM 2273 C CA . GLY A 1 284 ? 15.720 30.943 19.190 1.00 32.75 284 GLY A CA 1
ATOM 2274 C C . GLY A 1 284 ? 15.546 31.060 20.702 1.00 32.75 284 GLY A C 1
ATOM 2275 O O . GLY A 1 284 ? 15.174 30.079 21.349 1.00 32.75 284 GLY A O 1
ATOM 2276 N N . ASP A 1 285 ? 15.843 32.244 21.233 1.00 39.38 285 ASP A N 1
ATOM 2277 C CA . ASP A 1 285 ? 15.754 32.596 22.648 1.00 39.38 285 ASP A CA 1
ATOM 2278 C C . ASP A 1 285 ? 14.401 32.182 23.248 1.00 39.38 285 ASP A C 1
ATOM 2280 O O . ASP A 1 285 ? 13.366 32.814 23.029 1.00 39.38 285 ASP A O 1
ATOM 2284 N N . ALA A 1 286 ? 14.415 31.096 24.017 1.00 39.41 286 ALA A N 1
ATOM 2285 C CA . ALA A 1 286 ? 13.413 30.821 25.029 1.00 39.41 286 ALA A CA 1
ATOM 2286 C C . ALA A 1 286 ? 14.053 31.191 26.369 1.00 39.41 286 ALA A C 1
ATOM 2288 O O . ALA A 1 286 ? 14.778 30.392 26.965 1.00 39.41 286 ALA A O 1
ATOM 2289 N N . ASP A 1 287 ? 13.837 32.439 26.779 1.00 44.00 287 ASP A N 1
ATOM 2290 C CA . ASP A 1 287 ? 14.224 32.938 28.094 1.00 44.00 287 ASP A CA 1
ATOM 2291 C C . ASP A 1 287 ? 13.505 32.165 29.215 1.00 44.00 287 ASP A C 1
ATOM 2293 O O . ASP A 1 287 ? 12.338 31.778 29.093 1.00 44.00 287 ASP A O 1
ATOM 2297 N N . LEU A 1 288 ? 14.271 31.951 30.288 1.00 38.09 288 LEU A N 1
ATOM 2298 C CA . LEU A 1 288 ? 13.920 31.344 31.577 1.00 38.09 288 LEU A CA 1
ATOM 2299 C C . LEU A 1 288 ? 12.834 32.111 32.346 1.00 38.09 288 LEU A C 1
ATOM 2301 O O . LEU A 1 288 ? 12.850 33.363 32.317 1.00 38.09 288 LEU A O 1
#

Solvent-accessible surface area (backbone atoms only — not comparable to full-atom values): 16513 Å² total; per-residue (Å²): 86,79,68,22,41,52,34,57,73,74,69,48,55,70,68,57,47,54,33,52,50,51,46,50,20,50,52,53,47,43,45,64,60,52,46,54,49,45,63,69,42,57,47,67,69,48,80,52,65,71,59,36,53,48,46,56,51,49,54,56,48,49,53,52,50,39,52,49,40,51,51,49,48,60,60,67,44,79,53,66,67,59,44,52,53,33,66,42,27,56,83,72,36,71,49,53,34,53,50,50,56,47,45,45,63,43,57,65,36,83,86,50,54,68,69,57,22,41,52,45,48,27,41,49,49,48,46,67,45,44,64,55,54,50,54,42,43,53,38,43,76,70,75,37,39,63,42,61,34,52,50,48,44,53,50,48,30,49,34,47,50,54,22,50,48,36,30,52,56,54,66,73,43,89,74,76,78,57,67,69,60,55,54,50,54,52,48,54,51,48,54,47,37,42,52,34,50,40,69,52,47,84,62,79,49,97,95,49,40,57,69,51,48,41,40,34,48,40,32,49,50,27,50,53,30,43,66,65,75,42,80,62,85,67,85,55,65,79,68,50,88,79,68,43,72,50,61,52,67,58,61,67,62,86,85,74,64,78,84,65,92,75,68,74,74,79,82,78,84,74,82,85,73,89,75,84,88,80,76,90,78,79,74,76,91,78,80,131

Radius of gyration: 20.67 Å; Cα contacts (8 Å, |Δi|>4): 280; chains: 1; bounding box: 60×54×55 Å

InterPro domains:
  IPR000358 Ribonucleotide reductase small subunit family [PF00268] (1-239)
  IPR000358 Ribonucleotide reductase small subunit family [PTHR23409] (1-273)
  IPR009078 Ferritin-like superfamily [SSF47240] (1-263)
  IPR012348 Ribonucleotide reductase-like [G3DSA:1.10.620.20] (1-263)
  IPR030475 Ribonucleotide reductase small subunit, acitve site [PS00368] (61-77)
  IPR033909 Ribonucleotide reductase small subunit [cd01049] (1-244)

Nearest PDB structures (foldseek):
  3vpo-assembly1_B  TM=9.698E-01  e=4.863E-17  Homo sapiens
  3vpn-assembly1_B  TM=9.708E-01  e=9.554E-17  Homo sapiens
  3olj-assembly1_D  TM=9.679E-01  e=1.397E-16  Homo sapiens
  1jk0-assembly1_A  TM=9.639E-01  e=1.084E-16  Saccharomyces cerevisiae
  3vpm-assembly1_B  TM=9.685E-01  e=3.847E-16  Homo sapiens

Mean predicted aligned error: 9.39 Å

Foldseek 3Di:
DVQQQCCLVPPDDPLLNLLLLLLLLLQLQCLVVLLVLLVPPPLVPDPDVVLVVVSVVLSVVSVVSNVLSVVVCVSNPVDPVSSVVSPCCCVVPVLSVLLSVLLCVQRVPPVHDPLSNLLLSLLVLQQQCQLSLVSLLVCVVVVHSVVSNVSSLVSLQSSLVVSLSSLVVSVPDPDHDDLVSSVVSLVSSLVSNLVSSCVSNVDADDQDDSVLSSLQSLVSSQVSCVSNVHHRDRPGDNSHPSDDPCSNNVPDDPVPDPPPVPPDDDDDPDDDDDDDDDPPPPDDDPDD

Sequence (288 aa):
MSTDARHWNGRLNDDERAFISTILAFFAASDGIVNENLVQRFCSEVQIPEARCFYGFQIMMENVHAETYAGMLTTLIQDPDERHILFSATSTVPTIKRKADWTMRWIEDQQQPFAVRLIAFAAVEGIFFSSSFAAIFWLRSRGLLPGLCHSNELIARDESMHTNFACLLYEHLGAKVPRATVQGLIREAVELEKAFFEAALPTPLAGMNADLMAEYVEVVADDLLHRLGYRPIYKKGNPFPFITDTALDGRTNFFERRVSEYRMAPRAVFHTSRISNNWDGILGDADL

pLDDT: mean 82.03, std 20.03, range [29.7, 98.56]

Secondary structure (DSSP, 8-state):
-HHHHHHHHHH--HHHHHHHHHHHHHHHHHHHHHHHHIIIIIHHH---HHHHHHHHHHHHHHHHHHHHHHHHHHHH---HHHHHHHHTHHHH-HHHHHHHHHHIIIII-TTS-HHHHHHHHHHHHHTTTHHHHHHHHHHHHTT--HHHHHHHHHHHHHHHHHHHHHHHHHHH-SSPPPHHHHHHHHHHHHHHHHHHHHHH-SS-BTTB-HHHHHHHHHHHHHHHHHHTT---SS-PPP--TT--HHHHS----TTS--S-TT-PPP-------------TTS------